Protein AF-A0A1M5V5Z4-F1 (afdb_monomer_lite)

Sequence (325 aa):
MSTFNPKKLSVDFQLVTPTIPIMPRIYTLTHSDLTAELFLNIGLKYAYDKINAMRDEVLGEWFKIGPNYFFYVHLYVDGDLGPTVTAIRNAIFIRELPLALQAIRYGDNKFFSAYPELDNVPILVYFNSINPYFNRIENWGTFSDYNLTRFERRCLPDSYNGVDLTNVKCLDSEKKRDTKLEKAFIEAFNLDPVEDKITYYYNRIDLDEDGKPEIFVYLIGPTVCGTGGCSAAIFKQSLNRYELISKFSLVRNPIIITNNKTNGFGDILMFVSGGGIKSFIAELKYTKNGYPSNPSGQPRLKPGTTVSGVAIIANEITNSSGITI

Organism: NCBI:txid1121316

InterPro domains:
  IPR024438 Staygreen protein [PF12638] (3-146)
  IPR060032 Uncharacterised conserved protein UCP028175-like [PF27665] (181-318)

Foldseek 3Di:
DDDADPVLEDEAEDQADLADDLPFWKWKWDADPVPRHIYIYIYNDHPVVPADLQQLIWIWGWDDDVPAIEIEIEGEQQRDDDDVSSVVSLVVCVVCVLSVLLSVCVSSVSNCVNVVVQQQHWYWYAQDDPDPVRGDIDTPGGSVVSHCCQWPDPLDDCDDPQEGAVQATEHAFDADDDVQVVVVVCVVLVHDLVPWKKFKTKDFACFLPPPFTKIKMWIDTPSQADQLGGKIFIWGDDPRHTHTQAIAHSFDPFKWFFPDAAPRGTWIWGWTDGPPDDIFIFTWHADPRGTDHYRVPGDGDDRPHYTHTYGYNSDDDDPPRGDID

pLDDT: mean 90.84, std 9.36, range [45.38, 98.69]

Radius of gyration: 23.66 Å; chains: 1; bounding box: 54×46×63 Å

Structure (mmCIF, N/CA/C/O backbone):
data_AF-A0A1M5V5Z4-F1
#
_entry.id   AF-A0A1M5V5Z4-F1
#
loop_
_atom_site.group_PDB
_atom_site.id
_atom_site.type_symbol
_atom_site.label_atom_id
_atom_site.label_alt_id
_atom_site.label_comp_id
_atom_site.label_asym_id
_atom_site.label_entity_id
_atom_site.label_seq_id
_atom_site.pdbx_PDB_ins_code
_atom_site.Cartn_x
_atom_site.Cartn_y
_atom_site.Cartn_z
_atom_site.occupancy
_atom_site.B_iso_or_equiv
_atom_site.auth_seq_id
_atom_site.auth_comp_id
_atom_site.auth_asym_id
_atom_site.auth_atom_id
_atom_site.pdbx_PDB_model_num
ATOM 1 N N . MET A 1 1 ? 9.136 -15.057 -3.622 1.00 46.00 1 MET A N 1
ATOM 2 C CA . MET A 1 1 ? 9.564 -13.923 -4.464 1.00 46.00 1 MET A CA 1
ATOM 3 C C . MET A 1 1 ? 10.837 -13.370 -3.865 1.00 46.00 1 MET A C 1
ATOM 5 O O . MET A 1 1 ? 10.919 -13.278 -2.645 1.00 46.00 1 MET A O 1
ATOM 9 N N . SER A 1 2 ? 11.825 -13.088 -4.703 1.00 58.16 2 SER A N 1
ATOM 10 C CA . SER A 1 2 ? 12.989 -12.278 -4.355 1.00 58.16 2 SER A CA 1
ATOM 11 C C . SER A 1 2 ? 12.489 -10.881 -3.950 1.00 58.16 2 SER A C 1
ATOM 13 O O . SER A 1 2 ? 11.690 -10.264 -4.652 1.00 58.16 2 SER A O 1
ATOM 15 N N . THR A 1 3 ? 12.867 -10.406 -2.766 1.00 71.38 3 THR A N 1
ATOM 16 C CA . THR A 1 3 ? 12.556 -9.033 -2.341 1.00 71.38 3 THR A CA 1
ATOM 17 C C . THR A 1 3 ? 13.623 -8.115 -2.923 1.00 71.38 3 THR A C 1
ATOM 19 O O . THR A 1 3 ? 14.813 -8.409 -2.776 1.00 71.38 3 THR A O 1
ATOM 22 N N . PHE A 1 4 ? 13.226 -7.021 -3.577 1.00 80.69 4 PHE A N 1
ATOM 23 C CA . PHE A 1 4 ? 14.186 -6.043 -4.082 1.00 80.69 4 PHE A CA 1
ATOM 24 C C . PHE A 1 4 ? 15.026 -5.479 -2.928 1.00 80.69 4 PHE A C 1
ATOM 26 O O . PHE A 1 4 ? 14.488 -5.098 -1.893 1.00 80.69 4 PHE A O 1
ATOM 33 N N . ASN A 1 5 ? 16.346 -5.427 -3.109 1.00 82.50 5 ASN A N 1
ATOM 34 C CA . ASN A 1 5 ? 17.276 -4.867 -2.135 1.00 82.50 5 ASN A CA 1
ATOM 35 C C . ASN A 1 5 ? 18.049 -3.708 -2.781 1.00 82.50 5 ASN A C 1
ATOM 37 O O . ASN A 1 5 ? 18.940 -3.968 -3.595 1.00 82.50 5 ASN A O 1
ATOM 41 N N . PRO A 1 6 ? 17.786 -2.451 -2.381 1.00 83.94 6 PRO A N 1
ATOM 42 C CA . PRO A 1 6 ? 18.470 -1.280 -2.923 1.00 83.94 6 PRO A CA 1
ATOM 43 C C . PRO A 1 6 ? 19.999 -1.346 -2.875 1.00 83.94 6 PRO A C 1
ATOM 45 O O . PRO A 1 6 ? 20.670 -0.832 -3.763 1.00 83.94 6 PRO A O 1
ATOM 48 N N . LYS A 1 7 ? 20.568 -2.005 -1.855 1.00 85.31 7 LYS A N 1
ATOM 49 C CA . LYS A 1 7 ? 22.026 -2.108 -1.667 1.00 85.31 7 LYS A CA 1
ATOM 50 C C . LYS A 1 7 ? 22.703 -3.023 -2.686 1.00 85.31 7 LYS A C 1
ATOM 52 O O . LYS A 1 7 ? 23.925 -3.022 -2.766 1.00 85.31 7 LYS A O 1
ATOM 57 N N . LYS A 1 8 ? 21.923 -3.825 -3.414 1.00 89.69 8 LYS A N 1
ATOM 58 C CA . LYS A 1 8 ? 22.397 -4.727 -4.468 1.00 89.69 8 LYS A CA 1
ATOM 59 C C . LYS A 1 8 ? 22.155 -4.178 -5.874 1.00 89.69 8 LYS A C 1
ATOM 61 O O . LYS A 1 8 ? 22.430 -4.884 -6.839 1.00 89.69 8 LYS A O 1
ATOM 66 N N . LEU A 1 9 ? 21.633 -2.955 -6.001 1.00 95.12 9 LEU A N 1
ATOM 67 C CA . LEU A 1 9 ? 21.471 -2.288 -7.288 1.00 95.12 9 LEU A CA 1
ATOM 68 C C . LEU A 1 9 ? 22.659 -1.362 -7.561 1.00 95.12 9 LEU A C 1
ATOM 70 O O . LEU A 1 9 ? 22.916 -0.431 -6.801 1.00 95.12 9 LEU A O 1
ATOM 74 N N . SER A 1 10 ? 23.316 -1.574 -8.696 1.00 96.12 10 SER A N 1
ATOM 75 C CA . SER A 1 10 ? 24.268 -0.630 -9.281 1.00 96.12 10 SER A CA 1
ATOM 76 C C . SER A 1 10 ? 23.630 0.065 -10.478 1.00 96.12 10 SER A C 1
ATOM 78 O O . SER A 1 10 ? 23.014 -0.596 -11.313 1.00 96.12 10 SER A O 1
ATOM 80 N N . VAL A 1 11 ? 23.777 1.389 -10.567 1.00 97.44 11 VAL A N 1
ATOM 81 C CA . VAL A 1 11 ? 23.224 2.198 -11.664 1.00 97.44 11 VAL A CA 1
ATOM 82 C C . VAL A 1 11 ? 24.360 2.899 -12.397 1.00 97.44 11 VAL A C 1
ATOM 84 O O . VAL A 1 11 ? 25.142 3.612 -11.768 1.00 97.44 11 VAL A O 1
ATOM 87 N N . ASP A 1 12 ? 24.423 2.717 -13.712 1.00 97.19 12 ASP A N 1
ATOM 88 C CA . ASP A 1 12 ? 25.375 3.381 -14.602 1.00 97.19 12 ASP A CA 1
ATOM 89 C C . ASP A 1 12 ? 24.633 4.256 -15.622 1.00 97.19 12 ASP A C 1
ATOM 91 O O . ASP A 1 12 ? 23.642 3.828 -16.218 1.00 97.19 12 ASP A O 1
ATOM 95 N N . PHE A 1 13 ? 25.106 5.488 -15.820 1.00 96.69 13 PHE A N 1
ATOM 96 C CA . PHE A 1 13 ? 24.519 6.450 -16.757 1.00 96.69 13 PHE A CA 1
ATOM 97 C C . PHE A 1 13 ? 25.482 6.689 -17.920 1.00 96.69 13 PHE A C 1
ATOM 99 O O . PHE A 1 13 ? 26.568 7.239 -17.738 1.00 96.69 13 PHE A O 1
ATOM 106 N N . GLN A 1 14 ? 25.063 6.340 -19.136 1.00 94.94 14 GLN A N 1
ATOM 107 C CA . GLN A 1 14 ? 25.887 6.429 -20.340 1.00 94.94 14 GLN A CA 1
ATOM 108 C C . GLN A 1 14 ? 25.310 7.435 -21.330 1.00 94.94 14 GLN A C 1
ATOM 110 O O . GLN A 1 14 ? 24.269 7.205 -21.946 1.00 94.94 14 GLN A O 1
ATOM 115 N N . LEU A 1 15 ? 26.016 8.555 -21.517 1.00 95.25 15 LEU A N 1
ATOM 116 C CA . LEU A 1 15 ? 25.619 9.642 -22.429 1.00 95.25 15 LEU A CA 1
ATOM 117 C C . LEU A 1 15 ? 24.249 10.269 -22.099 1.00 95.25 15 LEU A C 1
ATOM 119 O O . LEU A 1 15 ? 23.649 10.947 -22.931 1.00 95.25 15 LEU A O 1
ATOM 123 N N . VAL A 1 16 ? 23.771 10.064 -20.874 1.00 96.00 16 VAL A N 1
ATOM 124 C CA . VAL A 1 16 ? 22.552 10.648 -20.310 1.00 96.00 16 VAL A CA 1
ATOM 125 C C . VAL A 1 16 ? 22.869 11.209 -18.929 1.00 96.00 16 VAL A C 1
ATOM 127 O O . VAL A 1 16 ? 23.854 10.824 -18.300 1.00 96.00 16 VAL A O 1
ATOM 130 N N . THR A 1 17 ? 22.026 12.106 -18.432 1.00 95.50 17 THR A N 1
ATOM 131 C CA . THR A 1 17 ? 22.094 12.562 -17.043 1.00 95.50 17 THR A CA 1
ATOM 132 C C . THR A 1 17 ? 21.004 11.879 -16.206 1.00 95.50 17 THR A C 1
ATOM 134 O O . THR A 1 17 ? 20.087 11.247 -16.755 1.00 95.50 17 THR A O 1
ATOM 137 N N . PRO A 1 18 ? 21.036 12.034 -14.869 1.00 95.69 18 PRO A N 1
ATOM 138 C CA . PRO A 1 18 ? 19.976 11.535 -13.997 1.00 95.69 18 PRO A CA 1
ATOM 139 C C . PRO A 1 18 ? 18.592 12.151 -14.235 1.00 95.69 18 PRO A C 1
ATOM 141 O O . PRO A 1 18 ? 17.647 11.733 -13.582 1.00 95.69 18 PRO A O 1
ATOM 144 N N . THR A 1 19 ? 18.458 13.157 -15.103 1.00 94.25 19 THR A N 1
ATOM 145 C CA . THR A 1 19 ? 17.167 13.788 -15.414 1.00 94.25 19 THR A CA 1
ATOM 146 C C . THR A 1 19 ? 16.923 13.974 -16.908 1.00 94.25 19 THR A C 1
ATOM 148 O O . THR A 1 19 ? 15.780 14.032 -17.312 1.00 94.25 19 THR A O 1
ATOM 151 N N . ILE A 1 20 ? 17.927 14.031 -17.779 1.00 93.75 20 ILE A N 1
ATOM 152 C CA . ILE A 1 20 ? 17.691 14.240 -19.216 1.00 93.75 20 ILE A CA 1
ATOM 153 C C . ILE A 1 20 ? 18.476 13.251 -20.080 1.00 93.75 20 ILE A C 1
ATOM 155 O O . ILE A 1 20 ? 19.535 12.777 -19.659 1.00 93.75 20 ILE A O 1
ATOM 159 N N . PRO A 1 21 ? 17.999 12.965 -21.304 1.00 96.44 21 PRO A N 1
ATOM 160 C CA . PRO A 1 21 ? 16.689 13.329 -21.869 1.00 96.44 21 PRO A CA 1
ATOM 161 C C . PRO A 1 21 ? 15.567 12.378 -21.399 1.00 96.44 21 PRO A C 1
ATOM 163 O O . PRO A 1 21 ? 15.857 11.334 -20.822 1.00 96.44 21 PRO A O 1
ATOM 166 N N . ILE A 1 22 ? 14.295 12.714 -21.674 1.00 93.38 22 ILE A N 1
ATOM 167 C CA . ILE A 1 22 ? 13.162 11.766 -21.543 1.00 93.38 22 ILE A CA 1
ATOM 168 C C . ILE A 1 22 ? 13.203 10.734 -22.675 1.00 93.38 22 ILE A C 1
ATOM 170 O O . ILE A 1 22 ? 13.001 9.548 -22.446 1.00 93.38 22 ILE A O 1
ATOM 174 N N . MET A 1 23 ? 13.483 11.182 -23.903 1.00 93.06 23 MET A N 1
ATOM 175 C CA . MET A 1 23 ? 13.646 10.323 -25.076 1.00 93.06 23 MET A CA 1
ATOM 176 C C . MET A 1 23 ? 14.780 10.851 -25.971 1.00 93.06 23 MET A C 1
ATOM 178 O O . MET A 1 23 ? 14.842 12.063 -26.197 1.00 93.06 23 MET A O 1
ATOM 182 N N . PRO A 1 24 ? 15.640 9.971 -26.514 1.00 94.50 24 PRO A N 1
ATOM 183 C CA . PRO A 1 24 ? 15.716 8.548 -26.189 1.00 94.50 24 PRO A CA 1
ATOM 184 C C . PRO A 1 24 ? 16.318 8.346 -24.789 1.00 94.50 24 PRO A C 1
ATOM 186 O O . PRO A 1 24 ? 17.339 8.941 -24.459 1.00 94.50 24 PRO A O 1
ATOM 189 N N . ARG A 1 25 ? 15.686 7.508 -23.967 1.00 97.56 25 ARG A N 1
ATOM 190 C CA . ARG A 1 25 ? 16.218 7.050 -22.678 1.00 97.56 25 ARG A CA 1
ATOM 191 C C . ARG A 1 25 ? 15.878 5.575 -22.546 1.00 97.56 25 ARG A C 1
ATOM 193 O O . ARG A 1 25 ? 14.707 5.200 -22.515 1.00 97.56 25 ARG A O 1
ATOM 200 N N . ILE A 1 26 ? 16.924 4.765 -22.567 1.00 97.88 26 ILE A N 1
ATOM 201 C CA . ILE A 1 26 ? 16.876 3.319 -22.725 1.00 97.88 26 ILE A CA 1
ATOM 202 C C . ILE A 1 26 ? 17.516 2.676 -21.501 1.00 97.88 26 ILE A C 1
ATOM 204 O O . ILE A 1 26 ? 18.529 3.154 -20.993 1.00 97.88 26 ILE A O 1
ATOM 208 N N . TYR A 1 27 ? 16.917 1.583 -21.048 1.00 98.38 27 TYR A N 1
ATOM 209 C CA . TYR A 1 27 ? 17.262 0.849 -19.845 1.00 98.38 27 TYR A CA 1
ATOM 210 C C . TYR A 1 27 ? 17.688 -0.561 -20.239 1.00 98.38 27 TYR A C 1
ATOM 212 O O . TYR A 1 27 ? 16.978 -1.256 -20.963 1.00 98.38 27 TYR A O 1
ATOM 220 N N . THR A 1 28 ? 18.855 -0.985 -19.771 1.00 98.25 28 THR A N 1
ATOM 221 C CA . THR A 1 28 ? 19.331 -2.370 -19.864 1.00 98.25 28 THR A CA 1
ATOM 222 C C . THR A 1 28 ? 19.591 -2.853 -18.447 1.00 98.25 28 THR A C 1
ATOM 224 O O . THR A 1 28 ? 20.581 -2.447 -17.833 1.00 98.25 28 THR A O 1
ATOM 227 N N . LEU A 1 29 ? 18.680 -3.661 -17.908 1.00 97.81 29 LEU A N 1
ATOM 228 C CA . LEU A 1 29 ? 18.825 -4.260 -16.586 1.00 97.81 29 LEU A CA 1
ATOM 229 C C . LEU A 1 29 ? 19.308 -5.702 -16.732 1.00 97.81 29 LEU A C 1
ATOM 231 O O . LEU A 1 29 ? 18.626 -6.522 -17.341 1.00 97.81 29 LEU A O 1
ATOM 235 N N . THR A 1 30 ? 20.456 -6.009 -16.141 1.00 95.50 30 THR A N 1
ATOM 236 C CA . THR A 1 30 ? 21.006 -7.367 -16.051 1.00 95.50 30 THR A CA 1
ATOM 237 C C . THR A 1 30 ? 21.216 -7.757 -14.594 1.00 95.50 30 THR A C 1
ATOM 239 O O . THR A 1 30 ? 21.069 -6.929 -13.686 1.00 95.50 30 THR A O 1
ATOM 242 N N . HIS A 1 31 ? 21.539 -9.027 -14.347 1.00 90.50 31 HIS A N 1
ATOM 243 C CA . HIS A 1 31 ? 21.754 -9.521 -12.995 1.00 90.50 31 HIS A CA 1
ATOM 244 C C . HIS A 1 31 ? 22.835 -10.600 -12.918 1.00 90.50 31 HIS A C 1
ATOM 246 O O . HIS A 1 31 ? 23.291 -11.126 -13.930 1.00 90.50 31 HIS A O 1
ATOM 252 N N . SER A 1 32 ? 23.265 -10.888 -11.692 1.00 88.25 32 SER A N 1
ATOM 253 C CA . SER A 1 32 ? 24.190 -11.971 -11.364 1.00 88.25 32 SER A CA 1
ATOM 254 C C . SER A 1 32 ? 23.461 -13.048 -10.569 1.00 88.25 32 SER A C 1
ATOM 256 O O . SER A 1 32 ? 23.069 -12.806 -9.426 1.00 88.25 32 SER A O 1
ATOM 258 N N . ASP A 1 33 ? 23.339 -14.252 -11.133 1.00 81.62 33 ASP A N 1
ATOM 259 C CA . ASP A 1 33 ? 22.758 -15.416 -10.446 1.00 81.62 33 ASP A CA 1
ATOM 260 C C . ASP A 1 33 ? 23.515 -15.785 -9.157 1.00 81.62 33 ASP A C 1
ATOM 262 O O . ASP A 1 33 ? 22.927 -16.273 -8.192 1.00 81.62 33 ASP A O 1
ATOM 266 N N . LEU A 1 34 ? 24.830 -15.532 -9.116 1.00 85.25 34 LEU A N 1
ATOM 267 C CA . LEU A 1 34 ? 25.688 -15.890 -7.985 1.00 85.25 34 LEU A CA 1
ATOM 268 C C . LEU A 1 34 ? 25.555 -14.908 -6.813 1.00 85.25 34 LEU A C 1
ATOM 270 O O . LEU A 1 34 ? 25.508 -15.322 -5.655 1.00 85.25 34 LEU A O 1
ATOM 274 N N . THR A 1 35 ? 25.538 -13.603 -7.098 1.00 86.94 35 THR A N 1
ATOM 275 C CA . THR A 1 35 ? 25.555 -12.549 -6.063 1.00 86.94 35 THR A CA 1
ATOM 276 C C . THR A 1 35 ? 24.171 -11.956 -5.792 1.00 86.94 35 THR A C 1
ATOM 278 O O . THR A 1 35 ? 23.966 -11.288 -4.768 1.00 86.94 35 THR A O 1
ATOM 281 N N . ALA A 1 36 ? 23.199 -12.238 -6.664 1.00 85.25 36 ALA A N 1
ATOM 282 C CA . ALA A 1 36 ? 21.889 -11.593 -6.723 1.00 85.25 36 ALA A CA 1
ATOM 283 C C . ALA A 1 36 ? 21.982 -10.058 -6.840 1.00 85.25 36 ALA A C 1
ATOM 285 O O . ALA A 1 36 ? 21.119 -9.339 -6.334 1.00 85.25 36 ALA A O 1
ATOM 286 N N . GLU A 1 37 ? 23.065 -9.554 -7.434 1.00 91.69 37 GLU A N 1
ATOM 287 C CA . GLU A 1 37 ? 23.232 -8.136 -7.753 1.00 91.69 37 GLU A CA 1
ATOM 288 C C . GLU A 1 37 ? 22.526 -7.788 -9.060 1.00 91.69 37 GLU A C 1
ATOM 290 O O . GLU A 1 37 ? 22.452 -8.605 -9.979 1.00 91.69 37 GLU A O 1
ATOM 295 N N . LEU A 1 38 ? 22.016 -6.561 -9.118 1.00 95.06 38 LEU A N 1
ATOM 296 C CA . LEU A 1 38 ? 21.325 -5.982 -10.260 1.00 95.06 38 LEU A CA 1
ATOM 297 C C . LEU A 1 38 ? 22.172 -4.850 -10.835 1.00 95.06 38 LEU A C 1
ATOM 299 O O . LEU A 1 38 ? 22.668 -3.996 -10.095 1.00 95.06 38 LEU A O 1
ATOM 303 N N . PHE A 1 39 ? 22.282 -4.806 -12.158 1.00 96.69 39 PHE A N 1
ATOM 304 C CA . PHE A 1 39 ? 23.051 -3.796 -12.876 1.00 96.69 39 PHE A CA 1
ATOM 305 C C . PHE A 1 39 ? 22.135 -3.080 -13.862 1.00 96.69 39 PHE A C 1
ATOM 307 O O . PHE A 1 39 ? 21.725 -3.645 -14.874 1.00 96.69 39 PHE A O 1
ATOM 314 N N . LEU A 1 40 ? 21.793 -1.832 -13.554 1.00 98.25 40 LEU A N 1
ATOM 315 C CA . LEU A 1 40 ? 20.944 -0.991 -14.384 1.00 98.25 40 LEU A CA 1
ATOM 316 C C . LEU A 1 40 ? 21.802 -0.016 -15.190 1.00 98.25 40 LEU A C 1
ATOM 318 O O . LEU A 1 40 ? 22.360 0.926 -14.634 1.00 98.25 40 LEU A O 1
ATOM 322 N N . ASN A 1 41 ? 21.862 -0.212 -16.503 1.00 98.19 41 ASN A N 1
ATOM 323 C CA . ASN A 1 41 ? 22.495 0.730 -17.423 1.00 98.19 41 ASN A CA 1
ATOM 324 C C . ASN A 1 41 ? 21.415 1.606 -18.057 1.00 98.19 41 ASN A C 1
ATOM 326 O O . ASN A 1 41 ? 20.470 1.087 -18.656 1.00 98.19 41 ASN A O 1
ATOM 330 N N . ILE A 1 42 ? 21.559 2.923 -17.935 1.00 98.50 42 ILE A N 1
ATOM 331 C CA . ILE A 1 42 ? 20.637 3.912 -18.494 1.00 98.50 42 ILE A CA 1
ATOM 332 C C . ILE A 1 42 ? 21.399 4.730 -19.528 1.00 98.50 42 ILE A C 1
ATOM 334 O O . ILE A 1 42 ? 22.408 5.354 -19.205 1.00 98.50 42 ILE A O 1
ATOM 338 N N . GLY A 1 43 ? 20.932 4.745 -20.773 1.00 97.56 43 GLY A N 1
ATOM 339 C CA . GLY A 1 43 ? 21.641 5.418 -21.855 1.00 97.56 43 GLY A CA 1
ATOM 340 C C . GLY A 1 43 ? 20.777 5.767 -23.057 1.00 97.56 43 GLY A C 1
ATOM 341 O O . GLY A 1 43 ? 19.553 5.678 -23.024 1.00 97.56 43 GLY A O 1
ATOM 342 N N . LEU A 1 44 ? 21.430 6.179 -24.144 1.00 96.81 44 LEU A N 1
ATOM 343 C CA . LEU A 1 44 ? 20.767 6.492 -25.419 1.00 96.81 44 LEU A CA 1
ATOM 344 C C . LEU A 1 44 ? 20.570 5.252 -26.315 1.00 96.81 44 LEU A C 1
ATOM 346 O O . LEU A 1 44 ? 19.958 5.358 -27.376 1.00 96.81 44 LEU A O 1
ATOM 350 N N . LYS A 1 45 ? 21.145 4.103 -25.933 1.00 96.25 45 LYS A N 1
ATOM 351 C CA . LYS A 1 45 ? 21.140 2.815 -26.651 1.00 96.25 45 LYS A CA 1
ATOM 352 C C . LYS A 1 45 ? 21.173 1.669 -25.637 1.00 96.25 45 LYS A C 1
ATOM 354 O O . LYS A 1 45 ? 21.613 1.879 -24.509 1.00 96.25 45 LYS A O 1
ATOM 359 N N . TYR A 1 46 ? 20.760 0.469 -26.047 1.00 95.69 46 TYR A N 1
ATOM 360 C CA . TYR A 1 46 ? 20.950 -0.730 -25.228 1.00 95.69 46 TYR A CA 1
ATOM 361 C C . TYR A 1 46 ? 22.438 -1.016 -25.006 1.00 95.69 46 TYR A C 1
ATOM 363 O O . TYR A 1 46 ? 23.242 -0.920 -25.939 1.00 95.69 46 TYR A O 1
ATOM 371 N N . ALA A 1 47 ? 22.786 -1.407 -23.780 1.00 94.19 47 ALA A N 1
ATOM 372 C CA . ALA A 1 47 ? 24.136 -1.812 -23.402 1.00 94.19 47 ALA A CA 1
ATOM 373 C C . ALA A 1 47 ? 24.384 -3.265 -23.841 1.00 94.19 47 ALA A C 1
ATOM 375 O O . ALA A 1 47 ? 24.453 -4.181 -23.023 1.00 94.19 47 ALA A O 1
ATOM 376 N N . TYR A 1 48 ? 24.451 -3.494 -25.158 1.00 89.50 48 TYR A N 1
ATOM 377 C CA . TYR A 1 48 ? 24.596 -4.833 -25.743 1.00 89.50 48 TYR A CA 1
ATOM 378 C C . TYR A 1 48 ? 25.857 -5.568 -25.271 1.00 89.50 48 TYR A C 1
ATOM 380 O O . TYR A 1 48 ? 25.861 -6.792 -25.224 1.00 89.50 48 TYR A O 1
ATOM 388 N N . ASP A 1 49 ? 26.904 -4.839 -24.879 1.00 87.81 49 ASP A N 1
ATOM 389 C CA . ASP A 1 49 ? 28.127 -5.398 -24.293 1.00 87.81 49 ASP A CA 1
ATOM 390 C C . ASP A 1 49 ? 27.912 -6.009 -22.896 1.00 87.81 49 ASP A C 1
ATOM 392 O O . ASP A 1 49 ? 28.774 -6.737 -22.408 1.00 87.81 49 ASP A O 1
ATOM 396 N N . LYS A 1 50 ? 26.778 -5.716 -22.244 1.00 86.06 50 LYS A N 1
ATOM 397 C CA . LYS A 1 50 ? 26.386 -6.269 -20.937 1.00 86.06 50 LYS A CA 1
ATOM 398 C C . LYS A 1 50 ? 25.425 -7.450 -21.039 1.00 86.06 50 LYS A C 1
ATOM 400 O O . LYS A 1 50 ? 25.169 -8.095 -20.026 1.00 86.06 50 LYS A O 1
ATOM 405 N N . ILE A 1 51 ? 24.889 -7.723 -22.226 1.00 87.25 51 ILE A N 1
ATOM 406 C CA . ILE A 1 51 ? 23.946 -8.816 -22.455 1.00 87.25 51 ILE A CA 1
ATOM 407 C C . ILE A 1 51 ? 24.723 -10.126 -22.604 1.00 87.25 51 ILE A C 1
ATOM 409 O O . ILE A 1 51 ? 25.698 -10.208 -23.351 1.00 87.25 51 ILE A O 1
ATOM 413 N N . ASN A 1 52 ? 24.292 -11.157 -21.880 1.00 81.56 52 ASN A N 1
ATOM 414 C CA . ASN A 1 52 ? 24.920 -12.475 -21.888 1.00 81.56 52 ASN A CA 1
ATOM 415 C C . ASN A 1 52 ? 24.160 -13.454 -22.812 1.00 81.56 52 ASN A C 1
ATOM 417 O O . ASN A 1 52 ? 23.084 -13.154 -23.326 1.00 81.56 52 ASN A O 1
ATOM 421 N N . ALA A 1 53 ? 24.704 -14.659 -23.006 1.00 79.56 53 ALA A N 1
ATOM 422 C CA . ALA A 1 53 ? 24.054 -15.700 -23.810 1.00 79.56 53 ALA A CA 1
ATOM 423 C C . ALA A 1 53 ? 22.753 -16.246 -23.182 1.00 79.56 53 ALA A C 1
ATOM 425 O O . ALA A 1 53 ? 21.900 -16.765 -23.894 1.00 79.56 53 ALA A O 1
ATOM 426 N N . MET A 1 54 ? 22.567 -16.114 -21.863 1.00 77.31 54 MET A N 1
ATOM 427 C CA . MET A 1 54 ? 21.336 -16.535 -21.184 1.00 77.31 54 MET A CA 1
ATOM 428 C C . MET A 1 54 ? 20.153 -15.624 -21.507 1.00 77.31 54 MET A C 1
ATOM 430 O O . MET A 1 54 ? 19.008 -16.056 -21.351 1.00 77.31 54 MET A O 1
ATOM 434 N N . ARG A 1 55 ? 20.406 -14.416 -22.019 1.00 85.69 55 ARG A N 1
ATOM 435 C CA . ARG A 1 55 ? 19.383 -13.467 -22.466 1.00 85.69 55 ARG A CA 1
ATOM 436 C C . ARG A 1 55 ? 18.323 -13.190 -21.394 1.00 85.69 55 ARG A C 1
ATOM 438 O O . ARG A 1 55 ? 17.123 -13.291 -21.648 1.00 85.69 55 ARG A O 1
ATOM 445 N N . ASP A 1 56 ? 18.778 -13.005 -20.163 1.00 83.75 56 ASP A N 1
ATOM 446 C CA . ASP A 1 56 ? 17.978 -12.790 -18.957 1.00 83.75 56 ASP A CA 1
ATOM 447 C C . ASP A 1 56 ? 17.812 -11.301 -18.612 1.00 83.75 56 ASP A C 1
ATOM 449 O O . ASP A 1 56 ? 17.303 -10.949 -17.546 1.00 83.75 56 ASP A O 1
ATOM 453 N N . GLU A 1 57 ? 18.229 -10.420 -19.521 1.00 93.31 57 GLU A N 1
ATOM 454 C CA . GLU A 1 57 ? 18.076 -8.985 -19.386 1.00 93.31 57 GLU A CA 1
ATOM 455 C C . GLU A 1 57 ? 16.614 -8.533 -19.490 1.00 93.31 57 GLU A C 1
ATOM 457 O O . GLU A 1 57 ? 15.791 -9.113 -20.203 1.00 93.31 57 GLU A O 1
ATOM 462 N N . VAL A 1 58 ? 16.315 -7.419 -18.824 1.00 96.69 58 VAL A N 1
ATOM 463 C CA . VAL A 1 58 ? 15.086 -6.652 -19.031 1.00 96.69 58 VAL A CA 1
ATOM 464 C C . VAL A 1 58 ? 15.453 -5.363 -19.754 1.00 96.69 58 VAL A C 1
ATOM 466 O O . VAL A 1 58 ? 16.200 -4.528 -19.236 1.00 96.69 58 VAL A O 1
ATOM 469 N N . LEU A 1 59 ? 14.932 -5.212 -20.969 1.00 98.06 59 LEU A N 1
ATOM 470 C CA . LEU A 1 59 ? 15.170 -4.056 -21.823 1.00 98.06 59 LEU A CA 1
ATOM 471 C C . LEU A 1 59 ? 13.981 -3.108 -21.741 1.00 98.06 59 LEU A C 1
ATOM 473 O O . LEU A 1 59 ? 12.854 -3.537 -21.949 1.00 98.06 59 LEU A O 1
ATOM 477 N N . GLY A 1 60 ? 14.215 -1.832 -21.453 1.00 98.00 60 GLY A N 1
ATOM 478 C CA . GLY A 1 60 ? 13.164 -0.823 -21.328 1.00 98.00 60 GLY A CA 1
ATOM 479 C C . GLY A 1 60 ? 13.434 0.403 -22.189 1.00 98.00 60 GLY A C 1
ATOM 480 O O . GLY A 1 60 ? 14.582 0.816 -22.324 1.00 98.00 60 GLY A O 1
ATOM 481 N N . GLU A 1 61 ? 12.401 1.022 -22.745 1.00 97.81 61 GLU A N 1
ATOM 482 C CA . GLU A 1 61 ? 12.518 2.298 -23.451 1.00 97.81 61 GLU A CA 1
ATOM 483 C C . GLU A 1 61 ? 11.253 3.149 -23.328 1.00 97.81 61 GLU A C 1
ATOM 485 O O . GLU A 1 61 ? 10.128 2.647 -23.283 1.00 97.81 61 GLU A O 1
ATOM 490 N N . TRP A 1 62 ? 11.438 4.467 -23.293 1.00 97.38 62 TRP A N 1
ATOM 491 C CA . TRP A 1 62 ? 10.333 5.411 -23.423 1.00 97.38 62 TRP A CA 1
ATOM 492 C C . TRP A 1 62 ? 9.998 5.638 -24.890 1.00 97.38 62 TRP A C 1
ATOM 494 O O . TRP A 1 62 ? 10.881 5.916 -25.703 1.00 97.38 62 TRP A O 1
ATOM 504 N N . PHE A 1 63 ? 8.708 5.615 -25.209 1.00 95.00 63 PHE A N 1
ATOM 505 C CA . PHE A 1 63 ? 8.212 6.004 -26.521 1.00 95.00 63 PHE A CA 1
ATOM 506 C C . PHE A 1 63 ? 6.925 6.819 -26.402 1.00 95.00 63 PHE A C 1
ATOM 508 O O . PHE A 1 63 ? 6.327 6.950 -25.329 1.00 95.00 63 PHE A O 1
ATOM 515 N N . LYS A 1 64 ? 6.506 7.415 -27.519 1.00 93.44 64 LYS A N 1
ATOM 516 C CA . LYS A 1 64 ? 5.354 8.312 -27.565 1.00 93.44 64 LYS A CA 1
ATOM 517 C C . LYS A 1 64 ? 4.460 7.992 -28.754 1.00 93.44 64 LYS A C 1
ATOM 519 O O . LYS A 1 64 ? 4.948 7.838 -29.870 1.00 93.44 64 LYS A O 1
ATOM 524 N N . ILE A 1 65 ? 3.149 7.962 -28.522 1.00 92.62 65 ILE A N 1
ATOM 525 C CA . ILE A 1 65 ? 2.128 7.917 -29.576 1.00 92.62 65 ILE A CA 1
ATOM 526 C C . ILE A 1 65 ? 1.276 9.182 -29.441 1.00 92.62 65 ILE A C 1
ATOM 528 O O . ILE A 1 65 ? 0.521 9.346 -28.480 1.00 92.62 65 ILE A O 1
ATOM 532 N N . GLY A 1 66 ? 1.417 10.105 -30.396 1.00 92.75 66 GLY A N 1
ATOM 533 C CA . GLY A 1 66 ? 0.771 11.416 -30.324 1.00 92.75 66 GLY A CA 1
ATOM 534 C C . GLY A 1 66 ? 1.233 12.200 -29.083 1.00 92.75 66 GLY A C 1
ATOM 535 O O . GLY A 1 66 ? 2.435 12.432 -28.937 1.00 92.75 66 GLY A O 1
ATOM 536 N N . PRO A 1 67 ? 0.325 12.630 -28.184 1.00 90.81 67 PRO A N 1
ATOM 537 C CA . PRO A 1 67 ? 0.693 13.325 -26.950 1.00 90.81 67 PRO A CA 1
ATOM 538 C C . PRO A 1 67 ? 1.087 12.383 -25.800 1.00 90.81 67 PRO A C 1
ATOM 540 O O . PRO A 1 67 ? 1.695 12.852 -24.841 1.00 90.81 67 PRO A O 1
ATOM 543 N N . ASN A 1 68 ? 0.781 11.085 -25.892 1.00 92.50 68 ASN A N 1
ATOM 544 C CA . ASN A 1 68 ? 0.856 10.154 -24.766 1.00 92.50 68 ASN A CA 1
ATOM 545 C C . ASN A 1 68 ? 2.189 9.406 -24.728 1.00 92.50 68 ASN A C 1
ATOM 547 O O . ASN A 1 68 ? 2.617 8.850 -25.743 1.00 92.50 68 ASN A O 1
ATOM 551 N N . TYR A 1 69 ? 2.809 9.371 -23.550 1.00 95.88 69 TYR A N 1
ATOM 552 C CA . TYR A 1 69 ? 3.972 8.534 -23.271 1.00 95.88 69 TYR A CA 1
ATOM 553 C C . TYR A 1 69 ? 3.555 7.104 -22.949 1.00 95.88 69 TYR A C 1
ATOM 555 O O . TYR A 1 69 ? 2.463 6.869 -22.433 1.00 95.88 69 TYR A O 1
ATOM 563 N N . PHE A 1 70 ? 4.465 6.180 -23.227 1.00 97.06 70 PHE A N 1
ATOM 564 C CA . PHE A 1 70 ? 4.388 4.772 -22.876 1.00 97.06 70 PHE A CA 1
ATOM 565 C C . PHE A 1 70 ? 5.789 4.285 -22.504 1.00 97.06 70 PHE A C 1
ATOM 567 O O . PHE A 1 70 ? 6.783 4.759 -23.066 1.00 97.06 70 PHE A O 1
ATOM 574 N N . PHE A 1 71 ? 5.866 3.334 -21.577 1.00 98.31 71 PHE A N 1
ATOM 575 C CA . PHE A 1 71 ? 7.103 2.614 -21.298 1.00 98.31 71 PHE A CA 1
ATOM 576 C C . PHE A 1 71 ? 7.022 1.228 -21.931 1.00 98.31 71 PHE A C 1
ATOM 578 O O . PHE A 1 71 ? 6.111 0.463 -21.618 1.00 98.31 71 PHE A O 1
ATOM 585 N N . TYR A 1 72 ? 7.938 0.915 -22.842 1.00 98.12 72 TYR A N 1
ATOM 586 C CA . TYR A 1 72 ? 8.002 -0.384 -23.499 1.00 98.12 72 TYR A CA 1
ATOM 587 C C . TYR A 1 72 ? 9.070 -1.243 -22.848 1.00 98.12 72 TYR A C 1
ATOM 589 O O . TYR A 1 72 ? 10.210 -0.808 -22.713 1.00 98.12 72 TYR A O 1
ATOM 597 N N . VAL A 1 73 ? 8.712 -2.466 -22.481 1.00 98.56 73 VAL A N 1
ATOM 598 C CA . VAL A 1 73 ? 9.647 -3.482 -22.011 1.00 98.56 73 VAL A CA 1
ATOM 599 C C . VAL A 1 73 ? 9.739 -4.583 -23.052 1.00 98.56 73 VAL A C 1
ATOM 601 O O . VAL A 1 73 ? 8.720 -5.096 -23.506 1.00 98.56 73 VAL A O 1
ATOM 604 N N . HIS A 1 74 ? 10.954 -4.979 -23.406 1.00 96.94 74 HIS A N 1
ATOM 605 C CA . HIS A 1 74 ? 11.233 -6.069 -24.331 1.00 96.94 74 HIS A CA 1
ATOM 606 C C . HIS A 1 74 ? 11.917 -7.217 -23.587 1.00 96.94 74 HIS A C 1
ATOM 608 O O . HIS A 1 74 ? 12.943 -7.016 -22.936 1.00 96.94 74 HIS A O 1
ATOM 614 N N . LEU A 1 75 ? 11.322 -8.410 -23.659 1.00 95.25 75 LEU A N 1
ATOM 615 C CA . LEU A 1 75 ? 11.815 -9.628 -23.014 1.00 95.25 75 LEU A CA 1
ATOM 616 C C . LEU A 1 75 ? 12.044 -10.718 -24.059 1.00 95.25 75 LEU A C 1
ATOM 618 O O . LEU A 1 75 ? 11.154 -11.003 -24.863 1.00 95.25 75 LEU A O 1
ATOM 622 N N . TYR A 1 76 ? 13.206 -11.372 -24.024 1.00 91.81 76 TYR A N 1
ATOM 623 C CA . TYR A 1 76 ? 13.523 -12.483 -24.922 1.00 91.81 76 TYR A CA 1
ATOM 624 C C . TYR A 1 76 ? 13.209 -13.842 -24.278 1.00 91.81 76 TYR A C 1
ATOM 626 O O . TYR A 1 76 ? 13.939 -14.342 -23.414 1.00 91.81 76 TYR A O 1
ATOM 634 N N . VAL A 1 77 ? 12.106 -14.460 -24.707 1.00 88.88 77 VAL A N 1
ATOM 635 C CA . VAL A 1 77 ? 11.515 -15.613 -24.010 1.00 88.88 77 VAL A CA 1
ATOM 636 C C . VAL A 1 77 ? 12.035 -16.954 -24.525 1.00 88.88 77 VAL A C 1
ATOM 638 O O . VAL A 1 77 ? 12.135 -17.895 -23.740 1.00 88.88 77 VAL A O 1
ATOM 641 N N . ASP A 1 78 ? 12.406 -17.059 -25.802 1.00 82.56 78 ASP A N 1
ATOM 642 C CA . ASP A 1 78 ? 12.753 -18.351 -26.413 1.00 82.56 78 ASP A CA 1
ATOM 643 C C . ASP A 1 78 ? 13.984 -19.012 -25.796 1.00 82.56 78 ASP A C 1
ATOM 645 O O . ASP A 1 78 ? 13.985 -20.226 -25.581 1.00 82.56 78 ASP A O 1
ATOM 649 N N . GLY A 1 79 ? 15.012 -18.222 -25.468 1.00 68.19 79 GLY A N 1
ATOM 650 C CA . GLY A 1 79 ? 16.325 -18.770 -25.121 1.00 68.19 79 GLY A CA 1
ATOM 651 C C . GLY A 1 79 ? 16.892 -19.662 -26.239 1.00 68.19 79 GLY A C 1
ATOM 652 O O . GLY A 1 79 ? 16.388 -19.668 -27.360 1.00 68.19 79 GLY A O 1
ATOM 653 N N . ASP A 1 80 ? 17.933 -20.435 -25.925 1.00 65.38 80 ASP A N 1
ATOM 654 C CA . ASP A 1 80 ? 18.636 -21.276 -26.912 1.00 65.38 80 ASP A CA 1
ATOM 655 C C . ASP A 1 80 ? 18.131 -22.737 -26.990 1.00 65.38 80 ASP A C 1
ATOM 657 O O . ASP A 1 80 ? 18.700 -23.545 -27.721 1.00 65.38 80 ASP A O 1
ATOM 661 N N . LEU A 1 81 ? 17.087 -23.134 -26.241 1.00 59.03 81 LEU A N 1
ATOM 662 C CA . LEU A 1 81 ? 16.796 -24.561 -25.985 1.00 59.03 81 LEU A CA 1
ATOM 663 C C . LEU A 1 81 ? 15.302 -24.964 -26.058 1.00 59.03 81 LEU A C 1
ATOM 665 O O . LEU A 1 81 ? 14.792 -25.658 -25.184 1.00 59.03 81 LEU A O 1
ATOM 669 N N . GLY A 1 82 ? 14.596 -24.607 -27.134 1.00 59.44 82 GLY A N 1
ATOM 670 C CA . GLY A 1 82 ? 13.314 -25.230 -27.523 1.00 59.44 82 GLY A CA 1
ATOM 671 C C . GLY A 1 82 ? 12.076 -24.955 -26.629 1.00 59.44 82 GLY A C 1
ATOM 672 O O . GLY A 1 82 ? 12.166 -24.296 -25.593 1.00 59.44 82 GLY A O 1
ATOM 673 N N . PRO A 1 83 ? 10.880 -25.471 -27.004 1.00 62.03 83 PRO A N 1
ATOM 674 C CA . PRO A 1 83 ? 9.587 -24.992 -26.479 1.00 62.03 83 PRO A CA 1
ATOM 675 C C . PRO A 1 83 ? 9.354 -25.196 -24.973 1.00 62.03 83 PRO A C 1
ATOM 677 O O . PRO A 1 83 ? 8.702 -24.376 -24.326 1.00 62.03 83 PRO A O 1
ATOM 680 N N . THR A 1 84 ? 9.872 -26.286 -24.395 1.00 63.78 84 THR A N 1
ATOM 681 C CA . THR A 1 84 ? 9.753 -26.567 -22.951 1.00 63.78 84 THR A CA 1
ATOM 682 C C . THR A 1 84 ? 10.532 -25.547 -22.121 1.00 63.78 84 THR A C 1
ATOM 684 O O . THR A 1 84 ? 10.073 -25.138 -21.055 1.00 63.78 84 THR A O 1
ATOM 687 N N . VAL A 1 85 ? 11.675 -25.079 -22.627 1.00 79.12 85 VAL A N 1
ATOM 688 C CA . VAL A 1 85 ? 12.468 -24.030 -21.981 1.00 79.12 85 VAL A CA 1
ATOM 689 C C . VAL A 1 85 ? 11.790 -22.670 -22.141 1.00 79.12 85 VAL A C 1
ATOM 691 O O . VAL A 1 85 ? 11.742 -21.921 -21.169 1.00 79.12 85 VAL A O 1
ATOM 694 N N . THR A 1 86 ? 11.168 -22.382 -23.290 1.00 84.56 86 THR A N 1
ATOM 695 C CA . THR A 1 86 ? 10.378 -21.152 -23.507 1.00 84.56 86 THR A CA 1
ATOM 696 C C . THR A 1 86 ? 9.272 -20.986 -22.459 1.00 84.56 86 THR A C 1
ATOM 698 O O . THR A 1 86 ? 9.114 -19.908 -21.889 1.00 84.56 86 THR A O 1
ATOM 701 N N . ALA A 1 87 ? 8.538 -22.059 -22.139 1.00 86.00 87 ALA A N 1
ATOM 702 C CA . ALA A 1 87 ? 7.480 -22.017 -21.127 1.00 86.00 87 ALA A CA 1
ATOM 703 C C . ALA A 1 87 ? 8.019 -21.706 -19.717 1.00 86.00 87 ALA A C 1
ATOM 705 O O . ALA A 1 87 ? 7.444 -20.884 -18.999 1.00 86.00 87 ALA A O 1
ATOM 706 N N . ILE A 1 88 ? 9.143 -22.325 -19.334 1.00 84.88 88 ILE A N 1
ATOM 707 C CA . ILE A 1 88 ? 9.810 -22.080 -18.046 1.00 84.88 88 ILE A CA 1
ATOM 708 C C . ILE A 1 88 ? 10.336 -20.642 -17.985 1.00 84.88 88 ILE A C 1
ATOM 710 O O . ILE A 1 88 ? 10.091 -19.943 -17.003 1.00 84.88 88 ILE A O 1
ATOM 714 N N . ARG A 1 89 ? 11.003 -20.170 -19.044 1.00 86.94 89 ARG A N 1
ATOM 715 C CA . ARG A 1 89 ? 11.520 -18.797 -19.140 1.00 86.94 89 ARG A CA 1
ATOM 716 C C . ARG A 1 89 ? 10.404 -17.766 -19.052 1.00 86.94 89 ARG A C 1
ATOM 718 O O . ARG A 1 89 ? 10.528 -16.813 -18.293 1.00 86.94 89 ARG A O 1
ATOM 725 N N . ASN A 1 90 ? 9.288 -17.985 -19.748 1.00 87.56 90 ASN A N 1
ATOM 726 C CA . ASN A 1 90 ? 8.108 -17.129 -19.641 1.00 87.56 90 ASN A CA 1
ATOM 727 C C . ASN A 1 90 ? 7.613 -17.034 -18.188 1.00 87.56 90 ASN A C 1
ATOM 729 O O . ASN A 1 90 ? 7.370 -15.937 -17.692 1.00 87.56 90 ASN A O 1
ATOM 733 N N . ALA A 1 91 ? 7.503 -18.170 -17.491 1.00 86.25 91 ALA A N 1
ATOM 734 C CA . ALA A 1 91 ? 7.080 -18.194 -16.091 1.00 86.25 91 ALA A CA 1
ATOM 735 C C . ALA A 1 91 ? 8.073 -17.473 -15.161 1.00 86.25 91 ALA A C 1
ATOM 737 O O . ALA A 1 91 ? 7.649 -16.782 -14.235 1.00 86.25 91 ALA A O 1
ATOM 738 N N . ILE A 1 92 ? 9.380 -17.597 -15.415 1.00 85.88 92 ILE A N 1
ATOM 739 C CA . ILE A 1 92 ? 10.419 -16.874 -14.671 1.00 85.88 92 ILE A CA 1
ATOM 740 C C . ILE A 1 92 ? 10.292 -15.368 -14.908 1.00 85.88 92 ILE A C 1
ATOM 742 O O . ILE A 1 92 ? 10.212 -14.624 -13.936 1.00 85.88 92 ILE A O 1
ATOM 746 N N . PHE A 1 93 ? 10.186 -14.913 -16.160 1.00 91.50 93 PHE A N 1
ATOM 747 C CA . PHE A 1 93 ? 10.010 -13.490 -16.458 1.00 91.50 93 PHE A CA 1
ATOM 748 C C . PHE A 1 93 ? 8.767 -12.916 -15.784 1.00 91.50 93 PHE A C 1
ATOM 750 O O . PHE A 1 93 ? 8.870 -11.900 -15.110 1.00 91.50 93 PHE A O 1
ATOM 757 N N . ILE A 1 94 ? 7.615 -13.587 -15.877 1.00 86.50 94 ILE A N 1
ATOM 758 C CA . ILE A 1 94 ? 6.388 -13.143 -15.196 1.00 86.50 94 ILE A CA 1
ATOM 759 C C . ILE A 1 94 ? 6.619 -12.992 -13.684 1.00 86.50 94 ILE A C 1
ATOM 761 O O . ILE A 1 94 ? 6.142 -12.039 -13.070 1.00 86.50 94 ILE A O 1
ATOM 765 N N . ARG A 1 95 ? 7.360 -13.925 -13.077 1.00 82.94 95 ARG A N 1
ATOM 766 C CA . ARG A 1 95 ? 7.629 -13.930 -11.636 1.00 82.94 95 ARG A CA 1
ATOM 767 C C . ARG A 1 95 ? 8.610 -12.838 -11.200 1.00 82.94 95 ARG A C 1
ATOM 769 O O . ARG A 1 95 ? 8.421 -12.271 -10.126 1.00 82.94 95 ARG A O 1
ATOM 776 N N . GLU A 1 96 ? 9.650 -12.571 -11.988 1.00 87.25 96 GLU A N 1
ATOM 777 C CA . GLU A 1 96 ? 10.756 -11.671 -11.618 1.00 87.25 96 GLU A CA 1
ATOM 778 C C . GLU A 1 96 ? 10.589 -10.238 -12.163 1.00 87.25 96 GLU A C 1
ATOM 780 O O . GLU A 1 96 ? 11.195 -9.303 -11.638 1.00 87.25 96 GLU A O 1
ATOM 785 N N . LEU A 1 97 ? 9.736 -10.017 -13.169 1.00 93.19 97 LEU A N 1
ATOM 786 C CA . LEU A 1 97 ? 9.531 -8.701 -13.781 1.00 93.19 97 LEU A CA 1
ATOM 787 C C . LEU A 1 97 ? 9.124 -7.596 -12.785 1.00 93.19 97 LEU A C 1
ATOM 789 O O . LEU A 1 97 ? 9.647 -6.487 -12.914 1.00 93.19 97 LEU A O 1
ATOM 793 N N . PRO A 1 98 ? 8.290 -7.841 -11.752 1.00 92.56 98 PRO A N 1
ATOM 794 C CA . PRO A 1 98 ? 8.023 -6.830 -10.729 1.00 92.56 98 PRO A CA 1
ATOM 795 C C . PRO A 1 98 ? 9.285 -6.305 -10.031 1.00 92.56 98 PRO A C 1
ATOM 797 O O . PRO A 1 98 ? 9.375 -5.110 -9.756 1.00 92.56 98 PRO A O 1
ATOM 800 N N . LEU A 1 99 ? 10.273 -7.169 -9.770 1.00 90.12 99 LEU A N 1
ATOM 801 C CA . LEU A 1 99 ? 11.549 -6.771 -9.169 1.00 90.12 99 LEU A CA 1
ATOM 802 C C . LEU A 1 99 ? 12.382 -5.935 -10.149 1.00 90.12 99 LEU A C 1
ATOM 804 O O . LEU A 1 99 ? 12.985 -4.942 -9.743 1.00 90.12 99 LEU A O 1
ATOM 808 N N . ALA A 1 100 ? 12.371 -6.279 -11.438 1.00 95.62 100 ALA A N 1
ATOM 809 C CA . ALA A 1 100 ? 13.047 -5.497 -12.472 1.00 95.62 100 ALA A CA 1
ATOM 810 C C . ALA A 1 100 ? 12.444 -4.091 -12.640 1.00 95.62 100 ALA A C 1
ATOM 812 O O . ALA A 1 100 ? 13.176 -3.103 -12.723 1.00 95.62 100 ALA A O 1
ATOM 813 N N . LEU A 1 101 ? 11.114 -3.975 -12.626 1.00 96.38 101 LEU A N 1
ATOM 814 C CA . LEU A 1 101 ? 10.421 -2.687 -12.707 1.00 96.38 101 LEU A CA 1
ATOM 815 C C . LEU A 1 101 ? 10.666 -1.827 -11.457 1.00 96.38 101 LEU A C 1
ATOM 817 O O . LEU A 1 101 ? 10.908 -0.625 -11.587 1.00 96.38 101 LEU A O 1
ATOM 821 N N . GLN A 1 102 ? 10.711 -2.439 -10.265 1.00 94.19 102 GLN A N 1
ATOM 822 C CA . GLN A 1 102 ? 11.151 -1.769 -9.032 1.00 94.19 102 GLN A CA 1
ATOM 823 C C . GLN A 1 102 ? 12.590 -1.252 -9.158 1.00 94.19 102 GLN A C 1
ATOM 825 O O . GLN A 1 102 ? 12.865 -0.107 -8.798 1.00 94.19 102 GLN A O 1
ATOM 830 N N . ALA A 1 103 ? 13.499 -2.064 -9.708 1.00 95.62 103 ALA A N 1
ATOM 831 C CA . ALA A 1 103 ? 14.898 -1.699 -9.906 1.00 95.62 103 ALA A CA 1
ATOM 832 C C . ALA A 1 103 ? 15.060 -0.504 -10.854 1.00 95.62 103 ALA A C 1
ATOM 834 O O . ALA A 1 103 ? 15.780 0.436 -10.524 1.00 95.62 103 ALA A O 1
ATOM 835 N N . ILE A 1 104 ? 14.355 -0.503 -11.991 1.00 97.50 104 ILE A N 1
ATOM 836 C CA . ILE A 1 104 ? 14.355 0.612 -12.950 1.00 97.50 104 ILE A CA 1
ATOM 837 C C . ILE A 1 104 ? 13.829 1.885 -12.281 1.00 97.50 104 ILE A C 1
ATOM 839 O O . ILE A 1 104 ? 14.480 2.932 -12.314 1.00 97.50 104 ILE A O 1
ATOM 843 N N . ARG A 1 105 ? 12.676 1.787 -11.612 1.00 95.62 105 ARG A N 1
ATOM 844 C CA . ARG A 1 105 ? 12.025 2.931 -10.972 1.00 95.62 105 ARG A CA 1
ATOM 845 C C . ARG A 1 105 ? 12.839 3.530 -9.826 1.00 95.62 105 ARG A C 1
ATOM 847 O O . ARG A 1 105 ? 12.866 4.753 -9.654 1.00 95.62 105 ARG A O 1
ATOM 854 N N . TYR A 1 106 ? 13.469 2.679 -9.021 1.00 94.25 106 TYR A N 1
ATOM 855 C CA . TYR A 1 106 ? 14.330 3.099 -7.920 1.00 94.25 106 TYR A CA 1
ATOM 856 C C . TYR A 1 106 ? 15.669 3.639 -8.417 1.00 94.25 106 TYR A C 1
ATOM 858 O O . TYR A 1 106 ? 16.126 4.679 -7.940 1.00 94.25 106 TYR A O 1
ATOM 866 N N . GLY A 1 107 ? 16.288 2.960 -9.382 1.00 95.50 107 GLY A N 1
ATOM 867 C CA . GLY A 1 107 ? 17.589 3.336 -9.925 1.00 95.50 107 GLY A CA 1
ATOM 868 C C . GLY A 1 107 ? 17.564 4.680 -10.646 1.00 95.50 107 GLY A C 1
ATOM 869 O O . GLY A 1 107 ? 18.500 5.464 -10.515 1.00 95.50 107 GLY A O 1
ATOM 870 N N . ASP A 1 108 ? 16.453 4.999 -11.311 1.00 97.19 108 ASP A N 1
ATOM 871 C CA . ASP A 1 108 ? 16.258 6.270 -12.008 1.00 97.19 108 ASP A CA 1
ATOM 872 C C . ASP A 1 108 ? 15.426 7.289 -11.204 1.00 97.19 108 ASP A C 1
ATOM 874 O O . ASP A 1 108 ? 14.708 8.124 -11.749 1.00 97.19 108 ASP A O 1
ATOM 878 N N . ASN A 1 109 ? 15.479 7.225 -9.869 1.00 93.25 109 ASN A N 1
ATOM 879 C CA . ASN A 1 109 ? 14.597 8.018 -9.002 1.00 93.25 109 ASN A CA 1
ATOM 880 C C . ASN A 1 109 ? 14.647 9.539 -9.248 1.00 93.25 109 ASN A C 1
ATOM 882 O O . ASN A 1 109 ? 13.617 10.203 -9.114 1.00 93.25 109 ASN A O 1
ATOM 886 N N . LYS A 1 110 ? 15.806 10.102 -9.622 1.00 92.12 110 LYS A N 1
ATOM 887 C CA . LYS A 1 110 ? 15.954 11.540 -9.902 1.00 92.12 110 LYS A CA 1
ATOM 888 C C . LYS A 1 110 ? 15.185 11.940 -11.156 1.00 92.12 110 LYS A C 1
ATOM 890 O O . LYS A 1 110 ? 14.576 13.006 -11.167 1.00 92.12 110 LYS A O 1
ATOM 895 N N . PHE A 1 111 ? 15.155 11.070 -12.161 1.00 96.75 111 PHE A N 1
ATOM 896 C CA . PHE A 1 111 ? 14.391 11.261 -13.386 1.00 96.75 111 PHE A CA 1
ATOM 897 C C . PHE A 1 111 ? 12.893 11.272 -13.084 1.00 96.75 111 PHE A C 1
ATOM 899 O O . PHE A 1 111 ? 12.216 12.243 -13.399 1.00 96.75 111 PHE A O 1
ATOM 906 N N . PHE A 1 112 ? 12.391 10.271 -12.358 1.00 94.75 112 PHE A N 1
ATOM 907 C CA . PHE A 1 112 ? 10.981 10.235 -11.946 1.00 94.75 112 PHE A CA 1
ATOM 908 C C . PHE A 1 112 ? 10.590 11.369 -10.987 1.00 94.75 112 PHE A C 1
ATOM 910 O O . PHE A 1 112 ? 9.435 11.775 -10.954 1.00 94.75 112 PHE A O 1
ATOM 917 N N . SER A 1 113 ? 11.540 11.905 -10.217 1.00 88.94 113 SER A N 1
ATOM 918 C CA . SER A 1 113 ? 11.299 13.097 -9.391 1.00 88.94 113 SER A CA 1
ATOM 919 C C . SER A 1 113 ? 11.185 14.368 -10.239 1.00 88.94 113 SER A C 1
ATOM 921 O O . SER A 1 113 ? 10.444 15.277 -9.878 1.00 88.94 113 SER A O 1
ATOM 923 N N . ALA A 1 114 ? 11.916 14.438 -11.356 1.00 90.06 114 ALA A N 1
ATOM 924 C CA . ALA A 1 114 ? 11.863 15.554 -12.298 1.00 90.06 114 ALA A CA 1
ATOM 925 C C . ALA A 1 114 ? 10.635 15.496 -13.225 1.00 90.06 114 ALA A C 1
ATOM 927 O O . ALA A 1 114 ? 10.145 16.552 -13.620 1.00 90.06 114 ALA A O 1
ATOM 928 N N . TYR A 1 115 ? 10.124 14.293 -13.517 1.00 93.56 115 TYR A N 1
ATOM 929 C CA . TYR A 1 115 ? 8.934 14.056 -14.350 1.00 93.56 115 TYR A CA 1
ATOM 930 C C . TYR A 1 115 ? 7.931 13.118 -13.654 1.00 93.56 115 TYR A C 1
ATOM 932 O O . TYR A 1 115 ? 7.780 11.958 -14.056 1.00 93.56 115 TYR A O 1
ATOM 940 N N . PRO A 1 116 ? 7.245 13.576 -12.587 1.00 89.69 116 PRO A N 1
ATOM 941 C CA . PR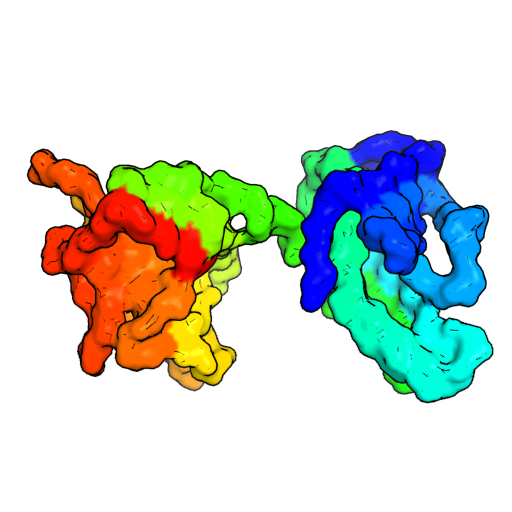O A 1 116 ? 6.322 12.740 -11.814 1.00 89.69 116 PRO A CA 1
ATOM 942 C C . PRO A 1 116 ? 5.164 12.159 -12.635 1.00 89.69 116 PRO A C 1
ATOM 944 O O . PRO A 1 116 ? 4.609 11.119 -12.286 1.00 89.69 116 PRO A O 1
ATOM 947 N N . GLU A 1 117 ? 4.790 12.805 -13.739 1.00 89.81 117 GLU A N 1
ATOM 948 C CA . GLU A 1 117 ? 3.756 12.333 -14.657 1.00 89.81 117 GLU A CA 1
ATOM 949 C C . GLU A 1 117 ? 4.099 10.980 -15.296 1.00 89.81 117 GLU A C 1
ATOM 951 O O . GLU A 1 117 ? 3.193 10.196 -15.585 1.00 89.81 117 GLU A O 1
ATOM 956 N N . LEU A 1 118 ? 5.391 10.669 -15.455 1.00 95.44 118 LEU A N 1
ATOM 957 C CA . LEU A 1 118 ? 5.852 9.403 -16.025 1.00 95.44 118 LEU A CA 1
ATOM 958 C C . LEU A 1 118 ? 5.632 8.214 -15.079 1.00 95.44 118 LEU A C 1
ATOM 960 O O . LEU A 1 118 ? 5.648 7.069 -15.525 1.00 95.44 118 LEU A O 1
ATOM 964 N N . ASP A 1 119 ? 5.370 8.462 -13.791 1.00 92.81 119 ASP A N 1
ATOM 965 C CA . ASP A 1 119 ? 5.104 7.405 -12.808 1.00 92.81 119 ASP A CA 1
ATOM 966 C C . ASP A 1 119 ? 3.744 6.720 -13.033 1.00 92.81 119 ASP A C 1
ATOM 968 O O . ASP A 1 119 ? 3.541 5.581 -12.625 1.00 92.81 119 ASP A O 1
ATOM 972 N N . ASN A 1 120 ? 2.818 7.397 -13.722 1.00 91.81 120 ASN A N 1
ATOM 973 C CA . ASN A 1 120 ? 1.464 6.909 -14.007 1.00 91.81 120 ASN A CA 1
ATOM 974 C C . ASN A 1 120 ? 1.268 6.523 -15.484 1.00 91.81 120 ASN A C 1
ATOM 976 O O . ASN A 1 120 ? 0.139 6.349 -15.947 1.00 91.81 120 ASN A O 1
ATOM 980 N N . VAL A 1 121 ? 2.359 6.417 -16.244 1.00 94.81 121 VAL A N 1
ATOM 981 C CA . VAL A 1 121 ? 2.330 6.017 -17.653 1.00 94.81 121 VAL A CA 1
ATOM 982 C C . VAL A 1 121 ? 2.197 4.491 -17.773 1.00 94.81 121 VAL A C 1
ATOM 984 O O . VAL A 1 121 ? 2.859 3.777 -17.016 1.00 94.81 121 VAL A O 1
ATOM 987 N N . PRO A 1 122 ? 1.386 3.969 -18.720 1.00 95.31 122 PRO A N 1
ATOM 988 C CA . PRO A 1 122 ? 1.278 2.532 -18.945 1.00 95.31 122 PRO A CA 1
ATOM 989 C C . PRO A 1 122 ? 2.613 1.878 -19.316 1.00 95.31 122 PRO A C 1
ATOM 991 O O . PRO A 1 122 ? 3.323 2.345 -20.214 1.00 95.31 122 PRO A O 1
ATOM 994 N N . ILE A 1 123 ? 2.897 0.752 -18.665 1.00 98.50 123 ILE A N 1
ATOM 995 C CA . ILE A 1 123 ? 4.002 -0.151 -18.982 1.00 98.50 123 ILE A CA 1
ATOM 996 C C . ILE A 1 123 ? 3.467 -1.259 -19.890 1.00 98.50 123 ILE A C 1
ATOM 998 O O . ILE A 1 123 ? 2.596 -2.038 -19.498 1.00 98.50 123 ILE A O 1
ATOM 1002 N N . LEU A 1 124 ? 3.988 -1.327 -21.112 1.00 97.81 124 LEU A N 1
ATOM 1003 C CA . LEU A 1 124 ? 3.672 -2.363 -22.088 1.00 97.81 124 LEU A CA 1
ATOM 1004 C C . LEU A 1 124 ? 4.849 -3.325 -22.193 1.00 97.81 124 LEU A C 1
ATOM 1006 O O . LEU A 1 124 ? 5.959 -2.911 -22.510 1.00 97.81 124 LEU A O 1
ATOM 1010 N N . VAL A 1 125 ? 4.605 -4.607 -21.947 1.00 98.12 125 VAL A N 1
ATOM 1011 C CA . VAL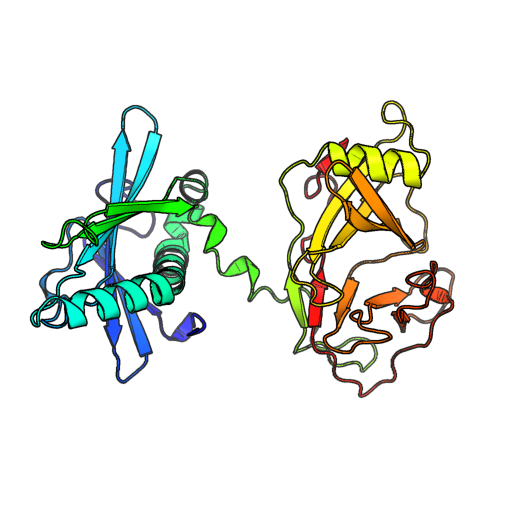 A 1 125 ? 5.642 -5.640 -21.921 1.00 98.12 125 VAL A CA 1
ATOM 1012 C C . VAL A 1 125 ? 5.452 -6.561 -23.107 1.00 98.12 125 VAL A C 1
ATOM 1014 O O . VAL A 1 125 ? 4.424 -7.225 -23.220 1.00 98.12 125 VAL A O 1
ATOM 1017 N N . TYR A 1 126 ? 6.451 -6.613 -23.977 1.00 97.88 126 TYR A N 1
ATOM 1018 C CA . TYR A 1 126 ? 6.508 -7.525 -25.101 1.00 97.88 126 TYR A CA 1
ATOM 1019 C C . TYR A 1 126 ? 7.347 -8.751 -24.763 1.00 97.88 126 TYR A C 1
ATOM 1021 O O . TYR A 1 126 ? 8.573 -8.694 -24.652 1.00 97.88 126 TYR A O 1
ATOM 1029 N N . PHE A 1 127 ? 6.651 -9.873 -24.632 1.00 95.62 127 PHE A N 1
ATOM 1030 C CA . PHE A 1 127 ? 7.228 -11.202 -24.533 1.00 95.62 127 PHE A CA 1
ATOM 1031 C C . PHE A 1 127 ? 7.560 -11.669 -25.950 1.00 95.62 127 PHE A C 1
ATOM 1033 O O . PHE A 1 127 ? 6.688 -12.180 -26.643 1.00 95.62 127 PHE A O 1
ATOM 1040 N N . ASN A 1 128 ? 8.796 -11.455 -26.400 1.00 93.94 128 ASN A N 1
ATOM 1041 C CA . ASN A 1 128 ? 9.233 -11.826 -27.742 1.00 93.94 128 ASN A CA 1
ATOM 1042 C C . ASN A 1 128 ? 9.535 -13.328 -27.807 1.00 93.94 128 ASN A C 1
ATOM 1044 O O . ASN A 1 128 ? 10.399 -13.826 -27.075 1.00 93.94 128 ASN A O 1
ATOM 1048 N N . SER A 1 129 ? 8.820 -14.031 -28.685 1.00 92.25 129 SER A N 1
ATOM 1049 C CA . SER A 1 129 ? 8.992 -15.462 -28.920 1.00 92.25 129 SER A CA 1
ATOM 1050 C C . SER A 1 129 ? 8.693 -15.838 -30.375 1.00 92.25 129 SER A C 1
ATOM 1052 O O . SER A 1 129 ? 7.792 -15.280 -30.999 1.00 92.25 129 SER A O 1
ATOM 1054 N N . ILE A 1 130 ? 9.385 -16.843 -30.910 1.00 90.25 130 ILE A N 1
ATOM 1055 C CA . ILE A 1 130 ? 9.032 -17.506 -32.172 1.00 90.25 130 ILE A CA 1
ATOM 1056 C C . ILE A 1 130 ? 7.739 -18.314 -32.039 1.00 90.25 130 ILE A C 1
ATOM 1058 O O . ILE A 1 130 ? 7.081 -18.595 -33.040 1.00 90.25 130 ILE A O 1
ATOM 1062 N N . ASN A 1 131 ? 7.371 -18.710 -30.816 1.00 89.31 131 ASN A N 1
ATOM 1063 C CA . ASN A 1 131 ? 6.131 -19.413 -30.540 1.00 89.31 131 ASN A CA 1
ATOM 1064 C C . ASN A 1 131 ? 4.986 -18.392 -30.402 1.00 89.31 131 ASN A C 1
ATOM 1066 O O . ASN A 1 131 ? 4.977 -17.620 -29.437 1.00 89.31 131 ASN A O 1
ATOM 1070 N N . PRO A 1 132 ? 3.970 -18.419 -31.288 1.00 91.25 132 PRO A N 1
ATOM 1071 C CA . PRO A 1 132 ? 2.865 -17.459 -31.258 1.00 91.25 132 PRO A CA 1
ATOM 1072 C C . PRO A 1 132 ? 2.089 -17.428 -29.937 1.00 91.25 132 PRO A C 1
ATOM 1074 O O . PRO A 1 132 ? 1.493 -16.409 -29.612 1.00 91.25 132 PRO A O 1
ATOM 1077 N N . TYR A 1 133 ? 2.095 -18.523 -29.169 1.00 90.56 133 TYR A N 1
ATOM 1078 C CA . TYR A 1 133 ? 1.440 -18.574 -27.862 1.00 90.56 133 TYR A CA 1
ATOM 1079 C C . TYR A 1 133 ? 2.126 -17.671 -26.827 1.00 90.56 133 TYR A C 1
ATOM 1081 O O . TYR A 1 133 ? 1.460 -17.040 -26.009 1.00 90.56 133 TYR A O 1
ATOM 1089 N N . PHE A 1 134 ? 3.459 -17.598 -26.858 1.00 91.00 134 PHE A N 1
ATOM 1090 C CA . PHE A 1 134 ? 4.227 -16.762 -25.936 1.00 91.00 134 PHE A CA 1
ATOM 1091 C C . PHE A 1 134 ? 4.488 -15.362 -26.495 1.00 91.00 134 PHE A C 1
ATOM 1093 O O . PHE A 1 134 ? 4.705 -14.452 -25.696 1.00 91.00 134 PHE A O 1
ATOM 1100 N N . ASN A 1 135 ? 4.405 -15.186 -27.818 1.00 94.44 135 ASN A N 1
ATOM 1101 C CA . ASN A 1 135 ? 4.629 -13.919 -28.502 1.00 94.44 135 ASN A CA 1
ATOM 1102 C C . ASN A 1 135 ? 3.474 -12.926 -28.310 1.00 94.44 135 ASN A C 1
ATOM 1104 O O . ASN A 1 135 ? 2.498 -12.945 -29.063 1.00 94.44 135 ASN A O 1
ATOM 1108 N N . ARG A 1 136 ? 3.557 -12.062 -27.295 1.00 96.31 136 ARG A N 1
ATOM 1109 C CA . ARG A 1 136 ? 2.430 -11.195 -26.910 1.00 96.31 136 ARG A CA 1
ATOM 1110 C C . ARG A 1 136 ? 2.864 -9.911 -26.218 1.00 96.31 136 ARG A C 1
ATOM 1112 O O . ARG A 1 136 ? 3.944 -9.842 -25.637 1.00 96.31 136 ARG A O 1
ATOM 1119 N N . ILE A 1 137 ? 1.980 -8.917 -26.256 1.00 96.12 137 ILE A N 1
ATOM 1120 C CA . ILE A 1 137 ? 2.117 -7.661 -25.516 1.00 96.12 137 ILE A CA 1
ATOM 1121 C C . ILE A 1 137 ? 1.088 -7.644 -24.388 1.00 96.12 137 ILE A C 1
ATOM 1123 O O . ILE A 1 137 ? -0.093 -7.898 -24.621 1.00 96.12 137 ILE A O 1
ATOM 1127 N N . GLU A 1 138 ? 1.529 -7.320 -23.179 1.00 94.19 138 GLU A N 1
ATOM 1128 C CA . GLU A 1 138 ? 0.689 -7.208 -21.988 1.00 94.19 138 GLU A CA 1
ATOM 1129 C C . GLU A 1 138 ? 0.816 -5.816 -21.358 1.00 94.19 138 GLU A C 1
ATOM 1131 O O . GLU A 1 138 ? 1.868 -5.183 -21.439 1.00 94.19 138 GLU A O 1
ATOM 1136 N N . ASN A 1 139 ? -0.244 -5.344 -20.697 1.00 92.38 139 ASN A N 1
ATOM 1137 C CA . ASN A 1 139 ? -0.198 -4.139 -19.868 1.00 92.38 139 ASN A CA 1
ATOM 1138 C C . ASN A 1 139 ? 0.116 -4.534 -18.420 1.00 92.38 139 ASN A C 1
ATOM 1140 O O . ASN A 1 139 ? -0.621 -5.317 -17.822 1.00 92.38 139 ASN A O 1
ATOM 1144 N N . TRP A 1 140 ? 1.191 -3.971 -17.877 1.00 94.50 140 TRP A N 1
ATOM 1145 C CA . TRP A 1 140 ? 1.722 -4.267 -16.547 1.00 94.50 140 TRP A CA 1
ATOM 1146 C C . TRP A 1 140 ? 1.553 -3.096 -15.568 1.00 94.50 140 TRP A C 1
ATOM 1148 O O . TRP A 1 140 ? 2.353 -2.909 -14.662 1.00 94.50 140 TRP A O 1
ATOM 1158 N N . GLY A 1 141 ? 0.505 -2.290 -15.738 1.00 92.56 141 GLY A N 1
ATOM 1159 C CA . GLY A 1 141 ? 0.226 -1.162 -14.852 1.00 92.56 141 GLY A CA 1
ATOM 1160 C C . GLY A 1 141 ? 1.153 0.017 -15.125 1.00 92.56 141 GLY A C 1
ATOM 1161 O O . GLY A 1 141 ? 1.394 0.372 -16.280 1.00 92.56 141 GLY A O 1
ATOM 1162 N N . THR A 1 142 ? 1.631 0.661 -14.065 1.00 95.62 142 THR A N 1
ATOM 1163 C CA . THR A 1 142 ? 2.450 1.878 -14.126 1.00 95.62 142 THR A CA 1
ATOM 1164 C C . THR A 1 142 ? 3.607 1.803 -13.132 1.00 95.62 142 THR A C 1
ATOM 1166 O O . THR A 1 142 ? 3.606 0.976 -12.225 1.00 95.62 142 THR A O 1
ATOM 1169 N N . PHE A 1 143 ? 4.610 2.674 -13.250 1.00 94.31 143 PHE A N 1
ATOM 1170 C CA . PHE A 1 143 ? 5.739 2.666 -12.313 1.00 94.31 143 PHE A CA 1
ATOM 1171 C C . PHE A 1 143 ? 5.356 2.992 -10.862 1.00 94.31 143 PHE A C 1
ATOM 1173 O O . PHE A 1 143 ? 6.050 2.548 -9.941 1.00 94.31 143 PHE A O 1
ATOM 1180 N N . SER A 1 144 ? 4.223 3.661 -10.639 1.00 86.88 144 SER A N 1
ATOM 1181 C CA . SER A 1 144 ? 3.692 3.902 -9.297 1.00 86.88 144 SER A CA 1
ATOM 1182 C C . SER A 1 144 ? 3.330 2.601 -8.563 1.00 86.88 144 SER A C 1
ATOM 1184 O O . SER A 1 144 ? 3.483 2.528 -7.340 1.00 86.88 144 SER A O 1
ATOM 1186 N N . ASP A 1 145 ? 2.971 1.538 -9.296 1.00 84.44 145 ASP A N 1
ATOM 1187 C CA . ASP A 1 145 ? 2.722 0.197 -8.749 1.00 84.44 145 ASP A CA 1
ATOM 1188 C C . ASP A 1 145 ? 4.012 -0.470 -8.228 1.00 84.44 145 ASP A C 1
ATOM 1190 O O . ASP A 1 145 ? 3.962 -1.338 -7.354 1.00 84.44 145 ASP A O 1
ATOM 1194 N N . TYR A 1 146 ? 5.175 -0.024 -8.717 1.00 87.94 146 TYR A N 1
ATOM 1195 C CA . TYR A 1 146 ? 6.508 -0.573 -8.434 1.00 87.94 146 TYR A CA 1
ATOM 1196 C C . TYR A 1 146 ? 7.386 0.364 -7.596 1.00 87.94 146 TYR A C 1
ATOM 1198 O O . TYR A 1 146 ? 8.598 0.174 -7.476 1.00 87.94 146 TYR A O 1
ATOM 1206 N N . ASN A 1 147 ? 6.804 1.396 -6.994 1.00 81.31 147 ASN A N 1
ATOM 1207 C CA . ASN A 1 147 ? 7.548 2.321 -6.158 1.00 81.31 147 ASN A CA 1
ATOM 1208 C C . ASN A 1 147 ? 7.827 1.696 -4.772 1.00 81.31 147 ASN A C 1
ATOM 1210 O O . ASN A 1 147 ? 6.916 1.454 -3.978 1.00 81.31 147 ASN A O 1
ATOM 1214 N N . LEU A 1 148 ? 9.107 1.471 -4.447 1.00 64.69 148 LEU A N 1
ATOM 1215 C CA . LEU A 1 148 ? 9.566 0.865 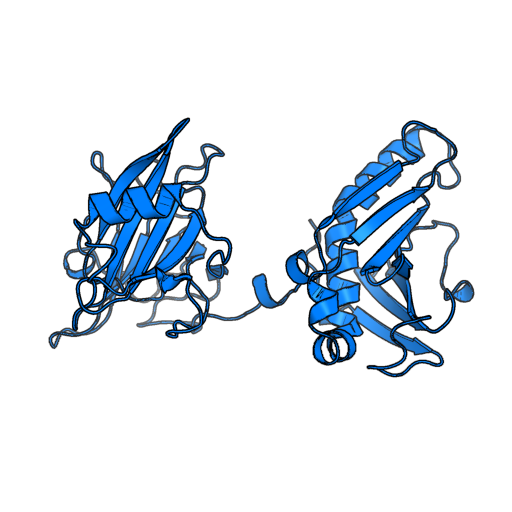-3.179 1.00 64.69 148 LEU A CA 1
ATOM 1216 C C . LEU A 1 148 ? 9.166 1.646 -1.922 1.00 64.69 148 LEU A C 1
ATOM 1218 O O . LEU A 1 148 ? 9.177 1.108 -0.812 1.00 64.69 148 LEU A O 1
ATOM 1222 N N . THR A 1 149 ? 8.742 2.900 -2.085 1.00 53.22 149 THR A N 1
ATOM 1223 C CA . THR A 1 149 ? 8.169 3.696 -0.993 1.00 53.22 149 THR A CA 1
ATOM 1224 C C . THR A 1 149 ? 6.864 3.122 -0.431 1.00 53.22 149 THR A C 1
ATOM 1226 O O . THR A 1 149 ? 6.400 3.622 0.594 1.00 53.22 149 THR A O 1
ATOM 1229 N N . ARG A 1 150 ? 6.295 2.069 -1.039 1.00 47.75 150 ARG A N 1
ATOM 1230 C CA . ARG A 1 150 ? 5.096 1.382 -0.541 1.00 47.75 150 ARG A CA 1
ATOM 1231 C C . ARG A 1 150 ? 5.378 0.267 0.477 1.00 47.75 150 ARG A C 1
ATOM 1233 O O . ARG A 1 150 ? 4.457 -0.091 1.197 1.00 47.75 150 ARG A O 1
ATOM 1240 N N . PHE A 1 151 ? 6.615 -0.245 0.591 1.00 45.38 151 PHE A N 1
ATOM 1241 C CA . PHE A 1 151 ? 6.915 -1.393 1.474 1.00 45.38 151 PHE A CA 1
ATOM 1242 C C . PHE A 1 151 ? 8.174 -1.283 2.357 1.00 45.38 151 PHE A C 1
ATOM 1244 O O . PHE A 1 151 ? 8.301 -2.073 3.289 1.00 45.38 151 PHE A O 1
ATOM 1251 N N . GLU A 1 152 ? 9.053 -0.293 2.155 1.00 48.66 152 GLU A N 1
ATOM 1252 C CA . GLU A 1 152 ? 10.195 -0.018 3.059 1.00 48.66 152 GLU A CA 1
ATOM 1253 C C . GLU A 1 152 ? 10.102 1.341 3.777 1.00 48.66 152 GLU A C 1
ATOM 1255 O O . GLU A 1 152 ? 11.038 1.767 4.457 1.00 48.66 152 GLU A O 1
ATOM 1260 N N . ARG A 1 153 ? 8.971 2.054 3.672 1.00 57.41 153 ARG A N 1
ATOM 1261 C CA . ARG A 1 153 ? 8.759 3.250 4.493 1.00 57.41 153 ARG A CA 1
ATOM 1262 C C . ARG A 1 153 ? 8.512 2.812 5.931 1.00 57.41 153 ARG A C 1
ATOM 1264 O O . ARG A 1 153 ? 7.530 2.132 6.214 1.00 57.41 153 ARG A O 1
ATOM 1271 N N . ARG A 1 154 ? 9.367 3.242 6.857 1.00 68.25 154 ARG A N 1
ATOM 1272 C CA . ARG A 1 154 ? 9.090 3.105 8.287 1.00 68.25 154 ARG A CA 1
ATOM 1273 C C . ARG A 1 154 ? 8.012 4.118 8.673 1.00 68.25 154 ARG A C 1
ATOM 1275 O O . ARG A 1 154 ? 8.287 5.308 8.764 1.00 68.25 154 ARG A O 1
ATOM 1282 N N . CYS A 1 155 ? 6.777 3.649 8.833 1.00 78.31 155 CYS A N 1
ATOM 1283 C CA . CYS A 1 155 ? 5.637 4.466 9.266 1.00 78.31 155 CYS A CA 1
ATOM 1284 C C . CYS A 1 155 ? 5.440 4.456 10.790 1.00 78.31 155 CYS A C 1
ATOM 1286 O O . CYS A 1 155 ? 4.641 5.228 11.313 1.00 78.31 155 CYS A O 1
ATOM 1288 N N . LEU A 1 156 ? 6.165 3.582 11.498 1.00 84.88 156 LEU A N 1
ATOM 1289 C CA . LEU A 1 156 ? 6.092 3.399 12.945 1.00 84.88 156 LEU A CA 1
ATOM 1290 C C . LEU A 1 156 ? 7.478 3.511 13.583 1.00 84.88 156 LEU A C 1
ATOM 1292 O O . LEU A 1 156 ? 8.460 3.114 12.954 1.00 84.88 156 LEU A O 1
ATOM 1296 N N . PRO A 1 157 ? 7.580 3.986 14.837 1.00 87.62 157 PRO A N 1
ATOM 1297 C CA . PRO A 1 157 ? 8.802 3.818 15.615 1.00 87.62 157 PRO A CA 1
ATOM 1298 C C . PRO A 1 157 ? 9.086 2.331 15.873 1.00 87.62 157 PRO A C 1
ATOM 1300 O O . PRO A 1 157 ? 8.172 1.509 15.872 1.00 87.62 157 PRO A O 1
ATOM 1303 N N . ASP A 1 158 ? 10.344 1.995 16.167 1.00 86.94 158 ASP A N 1
ATOM 1304 C CA . ASP A 1 158 ? 10.773 0.623 16.487 1.00 86.94 158 ASP A CA 1
ATOM 1305 C C . ASP A 1 158 ? 10.033 0.035 17.679 1.00 86.94 158 ASP A C 1
ATOM 1307 O O . ASP A 1 158 ? 9.760 -1.162 17.719 1.00 86.94 158 ASP A O 1
ATOM 1311 N N . SER A 1 159 ? 9.687 0.884 18.642 1.00 91.44 159 SER A N 1
ATOM 1312 C CA . SER A 1 159 ? 8.890 0.479 19.784 1.00 91.44 159 SER A CA 1
ATOM 1313 C C . SER A 1 159 ? 7.949 1.580 20.251 1.00 91.44 159 SER A C 1
ATOM 1315 O O . SER A 1 159 ? 8.185 2.771 20.032 1.00 91.44 159 SER A O 1
ATOM 1317 N N . TYR A 1 160 ? 6.882 1.173 20.935 1.00 91.62 160 TYR A N 1
ATOM 1318 C CA . TYR A 1 160 ? 5.962 2.073 21.620 1.00 91.62 160 TYR A CA 1
ATOM 1319 C C . TYR A 1 160 ? 5.547 1.475 22.961 1.00 91.62 160 TYR A C 1
ATOM 1321 O O . TYR A 1 160 ? 5.042 0.357 23.017 1.00 91.62 160 TYR A O 1
ATOM 1329 N N . ASN A 1 161 ? 5.761 2.207 24.059 1.00 91.75 161 ASN A N 1
ATOM 1330 C CA . ASN A 1 161 ? 5.478 1.734 25.422 1.00 91.75 161 ASN A CA 1
ATOM 1331 C C . ASN A 1 161 ? 6.061 0.334 25.729 1.00 91.75 161 ASN A C 1
ATOM 1333 O O . ASN A 1 161 ? 5.457 -0.459 26.450 1.00 91.75 161 ASN A O 1
ATOM 1337 N N . GLY A 1 162 ? 7.242 0.035 25.175 1.00 91.62 162 GLY A N 1
ATOM 1338 C CA . GLY A 1 162 ? 7.927 -1.248 25.343 1.00 91.62 162 GLY A CA 1
ATOM 1339 C C . GLY A 1 162 ? 7.387 -2.392 24.479 1.00 91.62 162 GLY A C 1
ATOM 1340 O O . GLY A 1 162 ? 7.808 -3.524 24.679 1.00 91.62 162 GLY A O 1
ATOM 1341 N N . VAL A 1 163 ? 6.467 -2.129 23.549 1.00 96.25 163 VAL A N 1
ATOM 1342 C CA . VAL A 1 163 ? 6.041 -3.078 22.509 1.00 96.25 163 VAL A CA 1
ATOM 1343 C C . VAL A 1 163 ? 6.935 -2.895 21.288 1.00 96.25 163 VAL A C 1
ATOM 1345 O O . VAL A 1 163 ? 7.102 -1.764 20.837 1.00 96.25 163 VAL A O 1
ATOM 1348 N N . ASP A 1 164 ? 7.495 -3.981 20.768 1.00 92.88 164 ASP A N 1
ATOM 1349 C CA . ASP A 1 164 ? 8.337 -4.011 19.571 1.00 92.88 164 ASP A CA 1
ATOM 1350 C C . ASP A 1 164 ? 7.467 -4.074 18.305 1.00 92.88 164 ASP A C 1
ATOM 1352 O O . ASP A 1 164 ? 6.647 -4.979 18.135 1.00 92.88 164 ASP A O 1
ATOM 1356 N N . LEU A 1 165 ? 7.641 -3.081 17.433 1.00 94.19 165 LEU A N 1
ATOM 1357 C CA . LEU A 1 165 ? 6.888 -2.878 16.193 1.00 94.19 165 LEU A CA 1
ATOM 1358 C C . LEU A 1 165 ? 7.776 -3.047 14.951 1.00 94.19 165 LEU A C 1
ATOM 1360 O O . LEU A 1 165 ? 7.361 -2.720 13.839 1.00 94.19 165 LEU A O 1
ATOM 1364 N N . THR A 1 166 ? 9.004 -3.547 15.113 1.00 87.81 166 THR A N 1
ATOM 1365 C CA . THR A 1 166 ? 9.986 -3.651 14.024 1.00 87.81 166 THR A CA 1
ATOM 1366 C C . THR A 1 166 ? 9.516 -4.513 12.856 1.00 87.81 166 THR A C 1
ATOM 1368 O O . THR A 1 166 ? 9.877 -4.214 11.718 1.00 87.81 166 THR A O 1
ATOM 1371 N N . ASN A 1 167 ? 8.667 -5.509 13.130 1.00 89.12 167 ASN A N 1
ATOM 1372 C CA . ASN A 1 167 ? 8.117 -6.453 12.155 1.00 89.12 167 ASN A CA 1
ATOM 1373 C C . ASN A 1 167 ? 6.750 -6.031 11.585 1.00 89.12 167 ASN A C 1
ATOM 1375 O O . ASN A 1 167 ? 6.064 -6.837 10.949 1.00 89.12 167 ASN A O 1
ATOM 1379 N N . VAL A 1 168 ? 6.331 -4.783 11.806 1.00 90.62 168 VAL A N 1
ATOM 1380 C CA . VAL A 1 168 ? 5.095 -4.241 11.236 1.00 90.62 168 VAL A CA 1
ATOM 1381 C C . VAL A 1 168 ? 5.394 -3.573 9.897 1.00 90.62 168 VAL A C 1
ATOM 1383 O O . VAL A 1 168 ? 6.159 -2.613 9.816 1.00 90.62 168 VAL A O 1
ATOM 1386 N N . LYS A 1 169 ? 4.769 -4.083 8.834 1.00 86.38 169 LYS A N 1
ATOM 1387 C CA . LYS A 1 169 ? 4.826 -3.489 7.492 1.00 86.38 169 LYS A CA 1
ATOM 1388 C C . LYS A 1 169 ? 3.841 -2.332 7.383 1.00 86.38 169 LYS A C 1
ATOM 1390 O O . LYS A 1 169 ? 2.859 -2.293 8.111 1.00 86.38 169 LYS A O 1
ATOM 1395 N N . CYS A 1 170 ? 4.066 -1.421 6.448 1.00 85.94 170 CYS A N 1
ATOM 1396 C CA . CYS A 1 170 ? 3.217 -0.249 6.249 1.00 85.94 170 CYS A CA 1
ATOM 1397 C C . CYS A 1 170 ? 2.405 -0.383 4.962 1.00 85.94 170 CYS A C 1
ATOM 1399 O O . CYS A 1 170 ? 2.940 -0.803 3.940 1.00 85.94 170 CYS A O 1
ATOM 1401 N N . LEU A 1 171 ? 1.127 -0.015 5.017 1.00 85.25 171 LEU A N 1
ATOM 1402 C CA . LEU A 1 171 ? 0.227 0.015 3.874 1.00 85.25 171 LEU A CA 1
ATOM 1403 C C . LEU A 1 171 ? -0.510 1.358 3.836 1.00 85.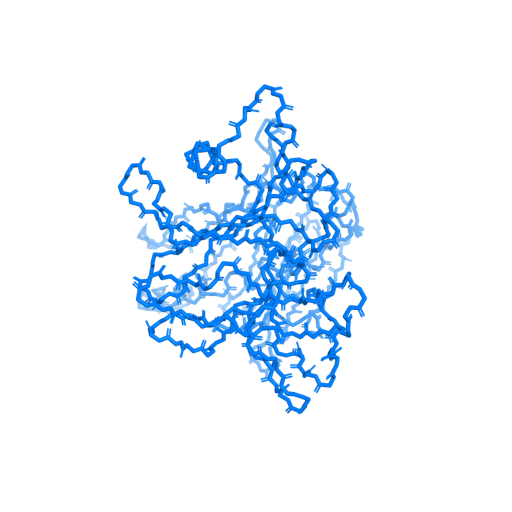25 171 LEU A C 1
ATOM 1405 O O . LEU A 1 171 ? -1.356 1.656 4.681 1.00 85.25 171 LEU A O 1
ATOM 1409 N N . ASP A 1 172 ? -0.174 2.177 2.842 1.00 86.81 172 ASP A N 1
ATOM 1410 C CA . ASP A 1 172 ? -0.859 3.445 2.589 1.00 86.81 172 ASP A CA 1
ATOM 1411 C C . ASP A 1 172 ? -2.308 3.211 2.144 1.00 86.81 172 ASP A C 1
ATOM 1413 O O . ASP A 1 172 ? -2.629 2.195 1.522 1.00 86.81 172 ASP A O 1
ATOM 1417 N N . SER A 1 173 ? -3.180 4.175 2.438 1.00 92.06 173 SER A N 1
ATOM 1418 C CA . SER A 1 173 ? -4.570 4.166 1.972 1.00 92.06 173 SER A CA 1
ATOM 1419 C C . SER A 1 173 ? -4.694 4.178 0.447 1.00 92.06 173 SER A C 1
ATOM 1421 O O . SER A 1 173 ? -3.890 4.776 -0.275 1.00 92.06 173 SER A O 1
ATOM 1423 N N . GLU A 1 174 ? -5.771 3.566 -0.028 1.00 89.31 174 GLU A N 1
ATOM 1424 C CA . GLU A 1 174 ? -6.238 3.652 -1.406 1.00 89.31 174 GLU A CA 1
ATOM 1425 C C . GLU A 1 174 ? -6.608 5.099 -1.773 1.00 89.31 174 GLU A C 1
ATOM 1427 O O . GLU A 1 174 ? -7.165 5.842 -0.963 1.00 89.31 174 GLU A O 1
ATOM 1432 N N . LYS A 1 175 ? -6.319 5.501 -3.018 1.00 87.06 175 LYS A N 1
ATOM 1433 C CA . LYS A 1 175 ? -6.623 6.854 -3.536 1.00 87.06 175 LYS A CA 1
ATOM 1434 C C . LYS A 1 175 ? -7.794 6.891 -4.507 1.00 87.06 175 LYS A C 1
ATOM 1436 O O . LYS A 1 175 ? -8.334 7.957 -4.793 1.00 87.06 175 LYS A O 1
ATOM 1441 N N . LYS A 1 176 ? -8.196 5.732 -5.030 1.00 90.00 176 LYS A N 1
ATOM 1442 C CA . LYS A 1 176 ? -9.308 5.638 -5.971 1.00 90.00 176 LYS A CA 1
ATOM 1443 C C . LYS A 1 176 ? -10.631 5.761 -5.224 1.00 90.00 176 LYS A C 1
ATOM 1445 O O . LYS A 1 176 ? -10.892 5.002 -4.293 1.00 90.00 176 LYS A O 1
ATOM 1450 N N . ARG A 1 177 ? -11.476 6.677 -5.688 1.00 93.75 177 ARG A N 1
ATOM 1451 C CA . ARG A 1 177 ? -12.827 6.888 -5.166 1.00 93.75 177 ARG A CA 1
ATOM 1452 C C . ARG A 1 177 ? -13.707 5.650 -5.365 1.00 93.75 177 ARG A C 1
ATOM 1454 O O . ARG A 1 177 ? -13.726 5.078 -6.456 1.00 93.75 177 ARG A O 1
ATOM 1461 N N . ASP A 1 178 ? -14.452 5.268 -4.328 1.00 94.38 178 ASP A N 1
ATOM 1462 C CA . ASP A 1 178 ? -15.421 4.165 -4.356 1.00 94.38 178 ASP A CA 1
ATOM 1463 C C . ASP A 1 178 ? -16.790 4.659 -3.870 1.00 94.38 178 ASP A C 1
ATOM 1465 O O . ASP A 1 178 ? -17.073 4.741 -2.677 1.00 94.38 178 ASP A O 1
ATOM 1469 N N . THR A 1 179 ? -17.667 4.985 -4.818 1.00 95.06 179 THR A N 1
ATOM 1470 C CA . THR A 1 179 ? -18.980 5.578 -4.523 1.00 95.06 179 THR A CA 1
ATOM 1471 C C . THR A 1 179 ? -19.948 4.610 -3.842 1.00 95.06 179 THR A C 1
ATOM 1473 O O . THR A 1 179 ? -20.903 5.049 -3.199 1.00 95.06 179 THR A O 1
ATOM 1476 N N . LYS A 1 180 ? -19.738 3.291 -3.960 1.00 95.94 180 LYS A N 1
ATOM 1477 C CA . LYS A 1 180 ? -20.542 2.302 -3.227 1.00 95.94 180 LYS A CA 1
ATOM 1478 C C . LYS A 1 180 ? -20.122 2.263 -1.761 1.00 95.94 180 LYS A C 1
ATOM 1480 O O . LYS A 1 180 ? -20.989 2.157 -0.897 1.00 95.94 180 LYS A O 1
ATOM 1485 N N . LEU A 1 181 ? -18.820 2.368 -1.491 1.00 97.12 181 LEU A N 1
ATOM 1486 C CA . LEU A 1 181 ? -18.284 2.450 -0.133 1.00 97.12 181 LEU A CA 1
ATOM 1487 C C . LEU A 1 181 ? -18.732 3.744 0.550 1.00 97.12 181 LEU A C 1
ATOM 1489 O O . LEU A 1 181 ? -19.174 3.696 1.694 1.00 97.12 181 LEU A O 1
ATOM 1493 N N . GLU A 1 182 ? -18.703 4.864 -0.180 1.00 97.38 182 GLU A N 1
ATOM 1494 C CA . GLU A 1 182 ? -19.214 6.160 0.287 1.00 97.38 182 GLU A CA 1
ATOM 1495 C C . GLU A 1 182 ? -20.648 6.057 0.786 1.00 97.38 182 GLU A C 1
ATOM 1497 O O . GLU A 1 182 ? -20.920 6.366 1.942 1.00 97.38 182 GLU A O 1
ATOM 1502 N N . LYS A 1 183 ? -21.555 5.521 -0.038 1.00 96.38 183 LYS A N 1
ATOM 1503 C CA . LYS A 1 183 ? -22.951 5.307 0.368 1.00 96.38 183 LYS A CA 1
ATOM 1504 C C . LYS A 1 183 ? -23.065 4.465 1.640 1.00 96.38 183 LYS A C 1
ATOM 1506 O O . LYS A 1 183 ? -23.870 4.788 2.506 1.00 96.38 183 LYS A O 1
ATOM 1511 N N . ALA A 1 184 ? -22.256 3.413 1.759 1.00 97.88 184 ALA A N 1
ATOM 1512 C CA . ALA A 1 184 ? -22.315 2.505 2.896 1.00 97.88 184 ALA A CA 1
ATOM 1513 C C . ALA A 1 184 ? -21.868 3.162 4.209 1.00 97.88 184 ALA A C 1
ATOM 1515 O O . ALA A 1 184 ? -22.524 2.967 5.233 1.00 97.88 184 ALA A O 1
ATOM 1516 N N . PHE A 1 185 ? -20.790 3.956 4.211 1.00 97.75 185 PHE A N 1
ATOM 1517 C CA . PHE A 1 185 ? -20.380 4.643 5.437 1.00 97.75 185 PHE A CA 1
ATOM 1518 C C . PHE A 1 185 ? -21.237 5.879 5.735 1.00 97.75 185 PHE A C 1
ATOM 1520 O O . PHE A 1 185 ? -21.495 6.146 6.904 1.00 97.75 185 PHE A O 1
ATOM 1527 N N . ILE A 1 186 ? -21.748 6.584 4.720 1.00 97.56 186 ILE A N 1
ATOM 1528 C CA . ILE A 1 186 ? -22.729 7.664 4.915 1.00 97.56 186 ILE A CA 1
ATOM 1529 C C . ILE A 1 186 ? -23.949 7.124 5.672 1.00 97.56 186 ILE A C 1
ATOM 1531 O O . ILE A 1 186 ? -24.345 7.695 6.686 1.00 97.56 186 ILE A O 1
ATOM 1535 N N . GLU A 1 187 ? -24.481 5.973 5.250 1.00 97.25 187 GLU A N 1
ATOM 1536 C CA . GLU A 1 187 ? -25.586 5.293 5.935 1.00 97.25 187 GLU A CA 1
ATOM 1537 C C . GLU A 1 187 ? -25.184 4.818 7.346 1.00 97.25 187 GLU A C 1
ATOM 1539 O O . GLU A 1 187 ? -25.885 5.087 8.319 1.00 97.25 187 GLU A O 1
ATOM 1544 N N . ALA A 1 188 ? -24.025 4.164 7.497 1.00 97.38 188 ALA A N 1
ATOM 1545 C CA . ALA A 1 188 ? -23.586 3.592 8.778 1.00 97.38 188 ALA A CA 1
ATOM 1546 C C . ALA A 1 188 ? -23.326 4.634 9.889 1.00 97.38 188 ALA A C 1
ATOM 1548 O O . ALA A 1 188 ? -23.404 4.308 11.088 1.00 97.38 188 ALA A O 1
ATOM 1549 N N . PHE A 1 189 ? -22.989 5.864 9.498 1.00 97.31 189 PHE A N 1
ATOM 1550 C CA . PHE A 1 189 ? -22.714 6.990 10.392 1.00 97.31 189 PHE A CA 1
ATOM 1551 C C . PHE A 1 189 ? -23.809 8.061 10.390 1.00 97.31 189 PHE A C 1
ATOM 1553 O O . PHE A 1 189 ? -23.710 8.990 11.186 1.00 97.31 189 PHE A O 1
ATOM 1560 N N . ASN A 1 190 ? -24.864 7.896 9.583 1.00 96.94 190 ASN A N 1
ATOM 1561 C CA . ASN A 1 190 ? -25.954 8.861 9.426 1.00 96.94 190 ASN A CA 1
ATOM 1562 C C . ASN A 1 190 ? -25.435 10.271 9.086 1.00 96.94 190 ASN A C 1
ATOM 1564 O O . ASN A 1 190 ? -25.752 11.240 9.775 1.00 96.94 190 ASN A O 1
ATOM 1568 N N . LEU A 1 191 ? -24.588 10.342 8.056 1.00 96.38 191 LEU A N 1
ATOM 1569 C CA . LEU A 1 191 ? -23.951 11.574 7.590 1.00 96.38 191 LEU A CA 1
ATOM 1570 C C . LEU A 1 191 ? -24.813 12.265 6.530 1.00 96.38 191 LEU A C 1
ATOM 1572 O O . LEU A 1 191 ? -25.462 11.598 5.721 1.00 96.38 191 LEU A O 1
ATOM 1576 N N . ASP A 1 192 ? -24.771 13.590 6.500 1.00 94.69 192 ASP A N 1
ATOM 1577 C CA . ASP A 1 192 ? -25.341 14.417 5.442 1.00 94.69 192 ASP A CA 1
ATOM 1578 C C . ASP A 1 192 ? -24.237 14.807 4.442 1.00 94.69 192 ASP A C 1
ATOM 1580 O O . ASP A 1 192 ? -23.374 15.610 4.780 1.00 94.69 192 ASP A O 1
ATOM 1584 N N . PRO A 1 193 ? -24.242 14.303 3.195 1.00 87.62 193 PRO A N 1
ATOM 1585 C CA . PRO A 1 193 ? -23.193 14.605 2.216 1.00 87.62 193 PRO A CA 1
ATOM 1586 C C . PRO A 1 193 ? -23.099 16.084 1.809 1.00 87.62 193 PRO A C 1
ATOM 1588 O O . PRO A 1 193 ? -22.152 16.462 1.126 1.00 87.62 193 PRO A O 1
ATOM 1591 N N . VAL A 1 194 ? -24.103 16.904 2.136 1.00 88.56 194 VAL A N 1
ATOM 1592 C CA . VAL A 1 194 ? -24.118 18.341 1.834 1.00 88.56 194 VAL A CA 1
ATOM 1593 C C . VAL A 1 194 ? -23.495 19.142 2.977 1.00 88.56 194 VAL A C 1
ATOM 1595 O O . VAL A 1 194 ? -22.727 20.073 2.729 1.00 88.56 194 VAL A O 1
ATOM 1598 N N . GLU A 1 195 ? -23.811 18.779 4.219 1.00 91.69 195 GLU A N 1
ATOM 1599 C CA . GLU A 1 195 ? -23.398 19.522 5.417 1.00 91.69 195 GLU A CA 1
ATOM 1600 C C . GLU A 1 195 ? -22.118 18.952 6.058 1.00 91.69 195 GLU A C 1
ATOM 1602 O O . GLU A 1 195 ? -21.244 19.701 6.513 1.00 91.69 195 GLU A O 1
ATOM 1607 N N . ASP A 1 196 ? -21.968 17.626 6.073 1.00 91.94 196 ASP A N 1
ATOM 1608 C CA . ASP A 1 196 ? -20.833 16.933 6.674 1.00 91.94 196 ASP A CA 1
ATOM 1609 C C . ASP A 1 196 ? -19.638 16.891 5.722 1.00 91.94 196 ASP A C 1
ATOM 1611 O O . ASP A 1 196 ? -19.551 16.075 4.807 1.00 91.94 196 ASP A O 1
ATOM 1615 N N . LYS A 1 197 ? -18.643 17.734 6.002 1.00 92.06 197 LYS A N 1
ATOM 1616 C CA . LYS A 1 197 ? -17.350 17.697 5.308 1.00 92.06 197 LYS A CA 1
ATOM 1617 C C . LYS A 1 197 ? -16.511 16.536 5.823 1.00 92.06 197 LYS A C 1
ATOM 1619 O O . LYS A 1 197 ? -15.907 16.636 6.898 1.00 92.06 197 LYS A O 1
ATOM 1624 N N . ILE A 1 198 ? -16.453 15.460 5.043 1.00 94.75 198 ILE A N 1
ATOM 1625 C CA . ILE A 1 198 ? -15.768 14.224 5.421 1.00 94.75 198 ILE A CA 1
ATOM 1626 C C . ILE A 1 198 ? -14.617 13.947 4.463 1.00 94.75 198 ILE A C 1
ATOM 1628 O O . ILE A 1 198 ? -14.799 13.799 3.259 1.00 94.75 198 ILE A O 1
ATOM 1632 N N . THR A 1 199 ? -13.422 13.796 5.024 1.00 94.81 199 THR A N 1
ATOM 1633 C CA . THR A 1 199 ? -12.275 13.201 4.340 1.00 94.81 199 THR A CA 1
AT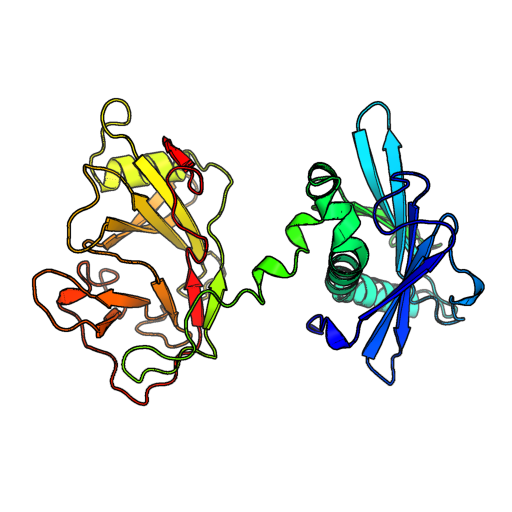OM 1634 C C . THR A 1 199 ? -12.105 11.777 4.845 1.00 94.81 199 THR A C 1
ATOM 1636 O O . THR A 1 199 ? -11.982 11.557 6.049 1.00 94.81 199 THR A O 1
ATOM 1639 N N . TYR A 1 200 ? -12.080 10.800 3.945 1.00 96.31 200 TYR A N 1
ATOM 1640 C CA . TYR A 1 200 ? -11.921 9.397 4.302 1.00 96.31 200 TYR A CA 1
ATOM 1641 C C . TYR A 1 200 ? -10.649 8.778 3.724 1.00 96.31 200 TYR A C 1
ATOM 1643 O O . TYR A 1 200 ? -10.108 9.197 2.698 1.00 96.31 200 TYR A O 1
ATOM 1651 N N . TYR A 1 201 ? -10.191 7.741 4.415 1.00 97.12 201 TYR A N 1
ATOM 1652 C CA . TYR A 1 201 ? -9.080 6.879 4.036 1.00 97.12 201 TYR A CA 1
ATOM 1653 C C . TYR A 1 201 ? -9.550 5.447 4.140 1.00 97.12 201 TYR A C 1
ATOM 1655 O O . TYR A 1 201 ? -10.294 5.115 5.063 1.00 97.12 201 TYR A O 1
ATOM 1663 N N . TYR A 1 202 ? -9.110 4.582 3.236 1.00 98.06 202 TYR A N 1
ATOM 1664 C CA . TYR A 1 202 ? -9.494 3.187 3.328 1.00 98.06 202 TYR A CA 1
ATOM 1665 C C . TYR A 1 202 ? -8.420 2.243 2.802 1.00 98.06 202 TYR A C 1
ATOM 1667 O O . TYR A 1 202 ? -7.582 2.620 1.983 1.00 98.06 202 TYR A O 1
ATOM 1675 N N . ASN A 1 203 ? -8.465 1.005 3.282 1.00 97.56 203 ASN A N 1
ATOM 1676 C CA . ASN A 1 203 ? -7.658 -0.103 2.793 1.00 97.56 203 ASN A CA 1
ATOM 1677 C C . ASN A 1 203 ? -8.547 -1.328 2.591 1.00 97.56 203 ASN A C 1
ATOM 1679 O O . ASN A 1 203 ? -9.459 -1.575 3.379 1.00 97.56 203 ASN A O 1
ATOM 1683 N N . ARG A 1 204 ? -8.249 -2.099 1.543 1.00 94.75 204 ARG A N 1
ATOM 1684 C CA . ARG A 1 204 ? -8.767 -3.456 1.357 1.00 94.75 204 ARG A CA 1
ATOM 1685 C C . ARG A 1 204 ? -7.772 -4.422 1.992 1.00 94.75 204 ARG A C 1
ATOM 1687 O O . ARG A 1 204 ? -6.604 -4.414 1.608 1.00 94.75 204 ARG A O 1
ATOM 1694 N N . ILE A 1 205 ? -8.207 -5.195 2.978 1.00 90.25 205 ILE A N 1
ATOM 1695 C CA . ILE A 1 205 ? -7.376 -6.152 3.704 1.00 90.25 205 ILE A CA 1
ATOM 1696 C C . ILE A 1 205 ? -8.193 -7.398 4.026 1.00 90.25 205 ILE A C 1
ATOM 1698 O O . ILE A 1 205 ? -9.305 -7.303 4.526 1.00 90.25 205 ILE A O 1
ATOM 1702 N N . ASP A 1 206 ? -7.638 -8.556 3.692 1.00 91.00 206 ASP A N 1
ATOM 1703 C CA . ASP A 1 206 ? -8.239 -9.858 3.963 1.00 91.00 206 ASP A CA 1
ATOM 1704 C C . ASP A 1 206 ? -8.026 -10.205 5.438 1.00 91.00 206 ASP A C 1
ATOM 1706 O O . ASP A 1 206 ? -6.911 -10.535 5.852 1.00 91.00 206 ASP A O 1
ATOM 1710 N N . LEU A 1 207 ? -9.061 -9.991 6.256 1.00 93.12 207 LEU A N 1
ATOM 1711 C CA . LEU A 1 207 ? -8.963 -10.167 7.701 1.00 93.12 207 LEU A CA 1
ATOM 1712 C C . LEU A 1 207 ? -9.141 -11.634 8.090 1.00 93.12 207 LEU A C 1
ATOM 1714 O O . LEU A 1 207 ? -8.534 -12.059 9.077 1.00 93.12 207 LEU A O 1
ATOM 1718 N N . ASP A 1 208 ? -9.954 -12.391 7.349 1.00 92.38 208 ASP A N 1
ATOM 1719 C CA . ASP A 1 208 ? -10.270 -13.795 7.625 1.00 92.38 208 ASP A CA 1
ATOM 1720 C C . ASP A 1 208 ? -9.482 -14.808 6.773 1.00 92.38 208 ASP A C 1
ATOM 1722 O O . ASP A 1 208 ? -9.464 -15.992 7.110 1.00 92.38 208 ASP A O 1
ATOM 1726 N N . GLU A 1 209 ? -8.701 -14.346 5.793 1.00 87.94 209 GLU A N 1
ATOM 1727 C CA . GLU A 1 209 ? -7.981 -15.156 4.795 1.00 87.94 209 GLU A CA 1
ATOM 1728 C C . GLU A 1 209 ? -8.917 -15.980 3.890 1.00 87.94 209 GLU A C 1
ATOM 1730 O O . GLU A 1 209 ? -8.550 -17.066 3.430 1.00 87.94 209 GLU A O 1
ATOM 1735 N N . ASP A 1 210 ? -10.127 -15.478 3.609 1.00 85.75 210 ASP A N 1
ATOM 1736 C CA . ASP A 1 210 ? -11.066 -16.106 2.667 1.00 85.75 210 ASP A CA 1
ATOM 1737 C C . ASP A 1 210 ? -10.768 -15.773 1.184 1.00 85.75 210 ASP A C 1
ATOM 1739 O O . ASP A 1 210 ? -11.434 -16.279 0.269 1.00 85.75 210 ASP A O 1
ATOM 1743 N N . GLY A 1 211 ? -9.745 -14.949 0.928 1.00 82.25 211 GLY A N 1
ATOM 1744 C CA . GLY A 1 211 ? -9.353 -14.473 -0.396 1.00 82.25 211 GLY A CA 1
ATOM 1745 C C . GLY A 1 211 ? -10.183 -13.289 -0.905 1.00 82.25 211 GLY A C 1
ATOM 1746 O O . GLY A 1 211 ? -9.974 -12.845 -2.040 1.00 82.25 211 GLY A O 1
ATOM 1747 N N . LYS A 1 212 ? -11.123 -12.765 -0.110 1.00 84.00 212 LYS A N 1
ATOM 1748 C CA . LYS A 1 212 ? -11.951 -11.592 -0.409 1.00 84.00 212 LYS A CA 1
ATOM 1749 C C . LYS A 1 212 ? -11.731 -10.531 0.672 1.00 84.00 212 LYS A C 1
ATOM 1751 O O . LYS A 1 212 ? -12.288 -10.625 1.756 1.00 84.00 212 LYS A O 1
ATOM 1756 N N . PRO A 1 213 ? -11.001 -9.451 0.364 1.00 88.56 213 PRO A N 1
ATOM 1757 C CA . PRO A 1 213 ? -10.650 -8.479 1.384 1.00 88.56 213 PRO A CA 1
ATOM 1758 C C . PRO A 1 213 ? -11.867 -7.742 1.957 1.00 88.56 213 PRO A C 1
ATOM 1760 O O . PRO A 1 213 ? -12.707 -7.220 1.215 1.00 88.56 213 PRO A O 1
ATOM 1763 N N . GLU A 1 214 ? -11.893 -7.602 3.280 1.00 96.81 214 GLU A N 1
ATOM 1764 C CA . GLU A 1 214 ? -12.687 -6.599 3.976 1.00 96.81 214 GLU A CA 1
ATOM 1765 C C . GLU A 1 214 ? -12.128 -5.188 3.745 1.00 96.81 214 GLU A C 1
ATOM 1767 O O . GLU A 1 214 ? -10.996 -4.975 3.306 1.00 96.81 214 GLU A O 1
ATOM 1772 N N . ILE A 1 215 ? -12.951 -4.184 4.034 1.00 98.19 215 ILE A N 1
ATOM 1773 C CA . ILE A 1 215 ? -12.647 -2.784 3.779 1.00 98.19 215 ILE A CA 1
ATOM 1774 C C . ILE A 1 215 ? -12.661 -2.041 5.099 1.00 98.19 215 ILE A C 1
ATOM 1776 O O . ILE A 1 215 ? -13.727 -1.810 5.666 1.00 98.19 215 ILE A O 1
ATOM 1780 N N . PHE A 1 216 ? -11.484 -1.633 5.565 1.00 98.62 216 PHE A N 1
ATOM 1781 C CA . PHE A 1 216 ? -11.357 -0.727 6.699 1.00 98.62 216 PHE A CA 1
ATOM 1782 C C . PHE A 1 216 ? -11.424 0.711 6.187 1.00 98.62 216 PHE A C 1
ATOM 1784 O O . PHE A 1 216 ? -10.590 1.106 5.373 1.00 98.62 216 PHE A O 1
ATOM 1791 N N . VAL A 1 217 ? -12.381 1.501 6.672 1.00 98.38 217 VAL A N 1
ATOM 1792 C CA . VAL A 1 217 ? -12.510 2.933 6.381 1.00 98.38 217 VAL A CA 1
ATOM 1793 C C . VAL A 1 217 ? -12.321 3.754 7.652 1.00 98.38 217 VAL A C 1
ATOM 1795 O O . VAL A 1 217 ? -12.907 3.454 8.687 1.00 98.38 217 VAL A O 1
ATOM 1798 N N . TYR A 1 218 ? -11.514 4.804 7.567 1.00 98.06 218 TYR A N 1
ATOM 1799 C CA . TYR A 1 218 ? -11.271 5.786 8.618 1.00 98.06 218 TYR A CA 1
ATOM 1800 C C . TYR A 1 218 ? -11.771 7.149 8.154 1.00 98.06 218 TYR A C 1
ATOM 1802 O O . TYR A 1 218 ? -11.420 7.601 7.062 1.00 98.06 218 TYR A O 1
ATOM 1810 N N . LEU A 1 219 ? -12.609 7.782 8.971 1.00 97.25 219 LEU A N 1
ATOM 1811 C CA . LEU A 1 219 ? -13.310 9.015 8.636 1.00 97.25 219 LEU A CA 1
ATOM 1812 C C . LEU A 1 219 ? -12.742 10.177 9.440 1.00 97.25 219 LEU A C 1
ATOM 1814 O O . LEU A 1 219 ? -12.583 10.077 10.654 1.00 97.25 219 LEU A O 1
ATOM 1818 N N . ILE A 1 220 ? -12.494 11.295 8.769 1.00 94.75 220 ILE A N 1
ATOM 1819 C CA . ILE A 1 220 ? -12.024 12.534 9.375 1.00 94.75 220 ILE A CA 1
ATOM 1820 C C . ILE A 1 220 ? -12.992 13.650 9.030 1.00 94.75 220 ILE A C 1
ATOM 1822 O O . ILE A 1 220 ? -13.274 13.909 7.865 1.00 94.75 220 ILE A O 1
ATOM 1826 N N . GLY A 1 221 ? -13.468 14.338 10.057 1.00 93.25 221 GLY A N 1
ATOM 1827 C CA . GLY A 1 221 ? -14.357 15.475 9.903 1.00 93.25 221 GLY A CA 1
ATOM 1828 C C . GLY A 1 221 ? -14.899 15.942 11.250 1.00 93.25 221 GLY A C 1
ATOM 1829 O O . GLY A 1 221 ? -14.797 15.207 12.239 1.00 93.25 221 GLY A O 1
ATOM 1830 N N . PRO A 1 222 ? -15.474 17.153 11.315 1.00 92.19 222 PRO A N 1
ATOM 1831 C CA . PRO A 1 222 ? -15.957 17.738 12.566 1.00 92.19 222 PRO A CA 1
ATOM 1832 C C . PRO A 1 222 ? -16.996 16.877 13.297 1.00 92.19 222 PRO A C 1
ATOM 1834 O O . PRO A 1 222 ? -17.012 16.858 14.522 1.00 92.19 222 PRO A O 1
ATOM 1837 N N . THR A 1 223 ? -17.836 16.147 12.560 1.00 93.31 223 THR A N 1
ATOM 1838 C CA . THR A 1 223 ? -18.928 15.328 13.113 1.00 93.31 223 THR A CA 1
ATOM 1839 C C . THR A 1 223 ? -18.525 13.891 13.439 1.00 93.31 223 THR A C 1
ATOM 1841 O O . THR A 1 223 ? -19.227 13.204 14.176 1.00 93.31 223 THR A O 1
ATOM 1844 N N . VAL A 1 224 ? -17.362 13.441 12.959 1.00 94.94 224 VAL A N 1
ATOM 1845 C CA . VAL A 1 224 ? -16.863 12.066 13.145 1.00 94.94 224 VAL A CA 1
ATOM 1846 C C . VAL A 1 224 ? -15.593 11.988 13.995 1.00 94.94 224 VAL A C 1
ATOM 1848 O O . VAL A 1 224 ? -15.131 10.882 14.291 1.00 94.94 224 VAL A O 1
ATOM 1851 N N . CYS A 1 225 ? -15.040 13.132 14.410 1.00 93.62 225 CYS A N 1
ATOM 1852 C CA . CYS A 1 225 ? -13.836 13.241 15.231 1.00 93.62 225 CYS A CA 1
ATOM 1853 C C . CYS A 1 225 ? -14.083 13.962 16.559 1.00 93.62 225 CYS A C 1
ATOM 1855 O O . CYS A 1 225 ? -14.828 14.931 16.643 1.00 93.62 225 CYS A O 1
ATOM 1857 N N . GLY A 1 226 ? -13.364 13.528 17.593 1.00 88.56 226 GLY A N 1
ATOM 1858 C CA . GLY A 1 226 ? -13.280 14.207 18.881 1.00 88.56 226 GLY A CA 1
ATOM 1859 C C . GLY A 1 226 ? -11.879 14.107 19.486 1.00 88.56 226 GLY A C 1
ATOM 1860 O O . GLY A 1 226 ? -10.931 13.625 18.867 1.00 88.56 226 GLY A O 1
ATOM 1861 N N . THR A 1 227 ? -11.732 14.526 20.742 1.00 83.44 227 THR A N 1
ATOM 1862 C CA . THR A 1 227 ? -10.426 14.556 21.428 1.00 83.44 227 THR A CA 1
ATOM 1863 C C . THR A 1 227 ? -9.836 13.174 21.709 1.00 83.44 227 THR A C 1
ATOM 1865 O O . THR A 1 227 ? -8.643 13.074 21.984 1.00 83.44 227 THR A O 1
ATOM 1868 N N . GLY A 1 228 ? -10.629 12.103 21.649 1.00 84.00 228 GLY A N 1
ATOM 1869 C CA . GLY A 1 228 ? -10.148 10.728 21.812 1.00 84.00 228 GLY A CA 1
ATOM 1870 C C . GLY A 1 228 ? -9.772 10.032 20.501 1.00 84.00 228 GLY A C 1
ATOM 1871 O O . GLY A 1 228 ? -9.182 8.963 20.554 1.00 84.00 228 GLY A O 1
ATOM 1872 N N . GLY A 1 229 ? -10.054 10.638 19.345 1.00 92.12 229 GLY A N 1
ATOM 1873 C CA . GLY A 1 229 ? -9.842 10.044 18.023 1.00 92.12 229 GLY A CA 1
ATOM 1874 C C . GLY A 1 229 ? -11.050 10.246 17.112 1.00 92.12 229 GLY A C 1
ATOM 1875 O O . GLY A 1 229 ? -11.999 10.947 17.471 1.00 92.12 229 GLY A O 1
ATOM 1876 N N . CYS A 1 230 ? -11.011 9.620 15.943 1.00 95.31 230 CYS A N 1
ATOM 1877 C CA . CYS A 1 230 ? -12.071 9.696 14.948 1.00 95.31 230 CYS A CA 1
ATOM 1878 C C . CYS A 1 230 ? -12.832 8.376 14.802 1.00 95.31 230 CYS A C 1
ATOM 1880 O O . CYS A 1 230 ? -12.610 7.417 15.546 1.00 95.31 230 CYS A O 1
ATOM 1882 N N . SER A 1 231 ? -13.780 8.347 13.876 1.00 97.69 231 SER A N 1
ATOM 1883 C CA . SER A 1 231 ? -14.623 7.188 13.621 1.00 97.69 231 SER A CA 1
ATOM 1884 C C . SER A 1 231 ? -14.047 6.315 12.510 1.00 97.69 231 SER A C 1
ATOM 1886 O O . SER A 1 231 ? -13.429 6.811 11.568 1.00 97.69 231 SER A O 1
ATOM 1888 N N . ALA A 1 232 ? -14.268 5.007 12.603 1.00 98.50 232 ALA A N 1
ATOM 1889 C CA . ALA A 1 232 ? -13.879 4.056 11.564 1.00 98.50 232 ALA A CA 1
ATOM 1890 C C . ALA A 1 232 ? -14.915 2.942 11.425 1.00 98.50 232 ALA A C 1
ATOM 1892 O O . ALA A 1 232 ? -15.708 2.709 12.338 1.00 98.50 232 ALA A O 1
ATOM 1893 N N . ALA A 1 233 ? -14.894 2.215 10.316 1.00 98.62 233 ALA A N 1
ATOM 1894 C CA . ALA A 1 233 ? -15.735 1.044 10.122 1.00 98.62 233 ALA A CA 1
ATOM 1895 C C . ALA A 1 233 ? -15.036 -0.024 9.277 1.00 98.62 233 ALA A C 1
ATOM 1897 O O . ALA A 1 233 ? -14.140 0.278 8.494 1.00 98.62 233 ALA A O 1
ATOM 1898 N N . ILE A 1 234 ? -15.468 -1.272 9.438 1.00 98.69 234 ILE A N 1
ATOM 1899 C CA . ILE A 1 234 ? -15.096 -2.390 8.570 1.00 98.69 234 ILE A CA 1
ATOM 1900 C C . ILE A 1 234 ? -16.335 -2.837 7.814 1.00 98.69 234 ILE A C 1
ATOM 1902 O O . ILE A 1 234 ? -17.393 -3.028 8.420 1.00 98.69 234 ILE A O 1
ATOM 1906 N N . PHE A 1 235 ? -16.184 -3.041 6.512 1.00 98.44 235 PHE A N 1
ATOM 1907 C CA . PHE A 1 235 ? -17.223 -3.557 5.637 1.00 98.44 235 PHE A CA 1
ATOM 1908 C C . PHE A 1 235 ? -16.772 -4.825 4.916 1.00 98.44 235 PHE A C 1
ATOM 1910 O O . PHE A 1 235 ? -15.604 -4.945 4.556 1.00 98.44 235 PHE A O 1
ATOM 1917 N N . LYS A 1 236 ? -17.710 -5.730 4.630 1.00 95.56 236 LYS A N 1
ATOM 1918 C CA . LYS A 1 236 ? -17.523 -6.833 3.678 1.00 95.56 236 LYS A CA 1
ATOM 1919 C C . LYS A 1 236 ? -18.179 -6.472 2.355 1.00 95.56 236 LYS A C 1
ATOM 1921 O O . LYS A 1 236 ? -19.254 -5.868 2.333 1.00 95.56 236 LYS A O 1
ATOM 1926 N N . GLN A 1 237 ? -17.542 -6.827 1.245 1.00 90.69 237 GLN A N 1
ATOM 1927 C CA . GLN A 1 237 ? -18.142 -6.645 -0.070 1.00 90.69 237 GLN A CA 1
ATOM 1928 C C . GLN A 1 237 ? -19.077 -7.815 -0.403 1.00 90.69 237 GLN A C 1
ATOM 1930 O O . GLN A 1 237 ? -18.637 -8.951 -0.568 1.00 90.69 237 GLN A O 1
ATOM 1935 N N . SER A 1 238 ? -20.359 -7.510 -0.579 1.00 86.50 238 SER A N 1
ATOM 1936 C CA . SER A 1 238 ? -21.356 -8.391 -1.195 1.00 86.50 238 SER A CA 1
ATOM 1937 C C . SER A 1 238 ? -21.574 -7.997 -2.661 1.00 86.50 238 SER A C 1
ATOM 1939 O O . SER A 1 238 ? -21.175 -6.910 -3.083 1.00 86.50 238 SER A O 1
ATOM 1941 N N . LEU A 1 239 ? -22.245 -8.857 -3.445 1.00 81.19 239 LEU A N 1
ATOM 1942 C CA . LEU A 1 239 ? -22.456 -8.725 -4.905 1.00 81.19 239 LEU A CA 1
ATOM 1943 C C . LEU A 1 239 ? -22.653 -7.281 -5.402 1.00 81.19 239 LEU A C 1
ATOM 1945 O O . LEU A 1 239 ? -22.032 -6.885 -6.384 1.00 81.19 239 LEU A O 1
ATOM 1949 N N . ASN A 1 240 ? -23.484 -6.483 -4.721 1.00 84.56 240 ASN A N 1
ATOM 1950 C CA . ASN A 1 240 ? -23.780 -5.106 -5.129 1.00 84.56 240 ASN A CA 1
ATOM 1951 C C . ASN A 1 240 ? -23.668 -4.044 -4.028 1.00 84.56 240 ASN A C 1
ATOM 1953 O O . ASN A 1 240 ? -23.952 -2.877 -4.303 1.00 84.56 240 ASN A O 1
ATOM 1957 N N . ARG A 1 241 ? -23.252 -4.404 -2.812 1.00 90.94 241 ARG A N 1
ATOM 1958 C CA . ARG A 1 241 ? -23.220 -3.480 -1.670 1.00 90.94 241 ARG A CA 1
ATOM 1959 C C . ARG A 1 241 ? -22.098 -3.820 -0.701 1.00 90.94 241 ARG A C 1
ATOM 1961 O O . ARG A 1 241 ? -21.589 -4.935 -0.713 1.00 90.94 241 ARG A O 1
ATOM 1968 N N . TYR A 1 242 ? -21.772 -2.865 0.155 1.00 96.75 242 TYR A N 1
ATOM 1969 C CA . TYR A 1 242 ? -20.927 -3.096 1.315 1.00 96.75 242 TYR A CA 1
ATOM 1970 C C . TYR A 1 242 ? -21.805 -3.329 2.544 1.00 96.75 242 TYR A C 1
ATOM 1972 O O . TYR A 1 242 ? -22.752 -2.580 2.787 1.00 96.75 242 TYR A O 1
ATOM 1980 N N . GLU A 1 243 ? -21.513 -4.388 3.289 1.00 96.00 243 GLU A N 1
ATOM 1981 C CA . GLU A 1 243 ? -22.212 -4.764 4.516 1.00 96.00 243 GLU A CA 1
ATOM 1982 C C . GLU A 1 243 ? -21.332 -4.441 5.719 1.00 96.00 243 GLU A C 1
ATOM 1984 O O . GLU A 1 243 ? -20.152 -4.786 5.739 1.00 96.00 243 GLU A O 1
ATOM 1989 N N . LEU A 1 244 ? -21.886 -3.739 6.708 1.00 97.88 244 LEU A N 1
ATOM 1990 C CA . LEU A 1 244 ? -21.147 -3.319 7.895 1.00 97.88 244 LEU A CA 1
ATOM 1991 C C . LEU A 1 244 ? -20.806 -4.532 8.772 1.00 97.88 244 LEU A C 1
ATOM 1993 O O . LEU A 1 244 ? -21.706 -5.220 9.245 1.00 97.88 244 LEU A O 1
ATOM 1997 N N . ILE A 1 245 ? -19.517 -4.739 9.047 1.00 97.62 245 ILE A N 1
ATOM 1998 C CA . ILE A 1 245 ? -19.032 -5.728 10.021 1.00 97.62 245 ILE A CA 1
ATOM 1999 C C . ILE A 1 245 ? -18.859 -5.084 11.395 1.00 97.62 245 ILE A C 1
ATOM 2001 O O . ILE A 1 245 ? -19.231 -5.655 12.418 1.00 97.62 245 ILE A O 1
ATOM 2005 N N . SER A 1 246 ? -18.224 -3.915 11.462 1.00 98.44 246 SER A N 1
ATOM 2006 C CA . SER A 1 246 ? -17.903 -3.266 12.737 1.00 98.44 246 SER A CA 1
ATOM 2007 C C . SER A 1 246 ? -17.811 -1.762 12.582 1.00 98.44 246 SER A C 1
ATOM 2009 O O . SER A 1 246 ? -17.376 -1.266 11.546 1.00 98.44 246 SER A O 1
ATOM 2011 N N . LYS A 1 247 ? -18.198 -1.041 13.634 1.00 98.25 247 LYS A N 1
ATOM 2012 C CA . LYS A 1 247 ? -18.081 0.413 13.740 1.00 98.25 247 LYS A CA 1
ATOM 2013 C C . LYS A 1 247 ? -17.273 0.757 14.982 1.00 98.25 247 LYS A C 1
ATOM 2015 O O . LYS A 1 247 ? -17.518 0.192 16.045 1.00 98.25 247 LYS A O 1
ATOM 2020 N N . PHE A 1 248 ? -16.361 1.707 14.840 1.00 98.31 248 PHE A N 1
ATOM 2021 C CA . PHE A 1 248 ? -15.423 2.110 15.872 1.00 98.31 248 PHE A CA 1
ATOM 2022 C C . PHE A 1 248 ? -15.556 3.592 16.203 1.00 98.31 248 PHE A C 1
ATOM 2024 O O . PHE A 1 248 ? -15.770 4.422 15.317 1.00 98.31 248 PHE A O 1
ATOM 2031 N N . SER A 1 249 ? -15.361 3.915 17.476 1.00 95.75 249 SER A N 1
ATOM 2032 C CA . SER A 1 249 ? -15.148 5.269 17.969 1.00 95.75 249 SER A CA 1
ATOM 2033 C C . SER A 1 249 ? -13.734 5.422 18.522 1.00 95.75 249 SER A C 1
ATOM 2035 O O . SER A 1 249 ? -13.090 4.442 18.898 1.00 95.75 249 SER A O 1
ATOM 2037 N N . LEU A 1 250 ? -13.267 6.671 18.605 1.00 95.00 250 LEU A N 1
ATOM 2038 C CA . LEU A 1 250 ? -11.988 7.033 19.228 1.00 95.00 250 LEU A CA 1
ATOM 2039 C C . LEU A 1 250 ? -10.784 6.310 18.600 1.00 95.00 250 LEU A C 1
ATOM 2041 O O . LEU A 1 250 ? -9.828 5.941 19.281 1.00 95.00 250 LEU A O 1
ATOM 2045 N N . VAL A 1 251 ? -10.839 6.099 17.286 1.00 96.19 251 VAL A N 1
ATOM 2046 C CA . VAL A 1 251 ? -9.755 5.497 16.517 1.00 96.19 251 VAL A CA 1
ATOM 2047 C C . VAL A 1 251 ? -8.667 6.534 16.302 1.00 96.19 251 VAL A C 1
ATOM 2049 O O . VAL A 1 251 ? -8.931 7.676 15.921 1.00 96.19 251 VAL A O 1
ATOM 2052 N N . ARG A 1 252 ? -7.426 6.126 16.544 1.00 91.81 252 ARG A N 1
ATOM 2053 C CA . ARG A 1 252 ? -6.237 6.919 16.256 1.00 91.81 252 ARG A CA 1
ATOM 2054 C C . ARG A 1 252 ? -5.285 6.080 15.437 1.00 91.81 252 ARG A C 1
ATOM 2056 O O . ARG A 1 252 ? -5.076 4.907 15.738 1.00 91.81 252 ARG A O 1
ATOM 2063 N N . ASN A 1 253 ? -4.665 6.717 14.456 1.00 88.88 253 ASN A N 1
ATOM 2064 C CA . ASN A 1 253 ? -3.532 6.123 13.779 1.00 88.88 253 ASN A CA 1
ATOM 2065 C C . ASN A 1 253 ? -2.318 6.118 14.722 1.00 88.88 253 ASN A C 1
ATOM 2067 O O . ASN A 1 253 ? -2.139 7.061 15.502 1.00 88.88 253 ASN A O 1
ATOM 2071 N N . PRO A 1 254 ? -1.483 5.073 14.653 1.00 92.44 254 PRO A N 1
ATOM 2072 C CA . PRO A 1 254 ? -1.545 3.973 13.686 1.00 92.44 254 PRO A CA 1
ATOM 2073 C C . PRO A 1 254 ? -2.550 2.864 14.053 1.00 92.44 254 PRO A C 1
ATOM 2075 O O . PRO A 1 254 ? -2.858 2.646 15.223 1.00 92.44 254 PRO A O 1
ATOM 2078 N N . ILE A 1 255 ? -3.036 2.153 13.030 1.00 97.06 255 ILE A N 1
ATOM 2079 C CA . ILE A 1 255 ? -3.956 1.010 13.145 1.00 97.06 255 ILE A CA 1
ATOM 2080 C C . ILE A 1 255 ? -3.235 -0.203 12.569 1.00 97.06 255 ILE A C 1
ATOM 2082 O O . ILE A 1 255 ? -2.790 -0.151 11.425 1.00 97.06 255 ILE A O 1
ATOM 2086 N N . ILE A 1 256 ? -3.091 -1.274 13.347 1.00 98.06 256 ILE A N 1
ATOM 2087 C CA . ILE A 1 256 ? -2.306 -2.446 12.937 1.00 98.06 256 ILE A CA 1
ATOM 2088 C C . ILE A 1 256 ? -3.212 -3.668 12.892 1.00 98.06 256 ILE A C 1
ATOM 2090 O O . ILE A 1 256 ? -3.832 -4.007 13.894 1.00 98.06 256 ILE A O 1
ATOM 2094 N N . ILE A 1 257 ? -3.247 -4.349 11.752 1.00 98.00 257 ILE A N 1
ATOM 2095 C CA . ILE A 1 257 ? -3.816 -5.691 11.628 1.00 98.00 257 ILE A CA 1
ATOM 2096 C C . ILE A 1 257 ? -2.688 -6.682 11.897 1.00 98.00 257 ILE A C 1
ATOM 2098 O O . ILE A 1 257 ? -1.670 -6.671 11.200 1.00 98.00 257 ILE A O 1
ATOM 2102 N N . THR A 1 258 ? -2.818 -7.485 12.946 1.00 96.94 258 THR A N 1
ATOM 2103 C CA . THR A 1 258 ? -1.775 -8.439 13.341 1.00 96.94 258 THR A CA 1
ATOM 2104 C C . THR A 1 258 ? -1.887 -9.748 12.566 1.00 96.94 258 THR A C 1
ATOM 2106 O O . THR A 1 258 ? -2.956 -10.106 12.082 1.00 96.94 258 THR A O 1
ATOM 2109 N N . ASN A 1 259 ? -0.785 -10.499 12.510 1.00 93.19 259 ASN A N 1
ATOM 2110 C CA . ASN A 1 259 ? -0.802 -11.881 12.020 1.00 93.19 259 ASN A CA 1
ATOM 2111 C C . ASN A 1 259 ? -1.449 -12.856 13.025 1.00 93.19 259 ASN A C 1
ATOM 2113 O O . ASN A 1 259 ? -1.715 -14.005 12.680 1.00 93.19 259 ASN A O 1
ATOM 2117 N N . ASN A 1 260 ? -1.666 -12.430 14.276 1.00 93.69 260 ASN A N 1
ATOM 2118 C CA . ASN A 1 260 ? -2.412 -13.216 15.252 1.00 93.69 260 ASN A CA 1
ATOM 2119 C C . ASN A 1 260 ? -3.898 -13.133 14.924 1.00 93.69 260 ASN A C 1
ATOM 2121 O O . ASN A 1 260 ? -4.394 -12.082 14.521 1.00 93.69 260 ASN A O 1
ATOM 2125 N N . LYS A 1 261 ? -4.613 -14.236 15.134 1.00 95.19 261 LYS A N 1
ATOM 2126 C CA . LYS A 1 261 ? -6.033 -14.330 14.815 1.00 95.19 261 LYS A CA 1
ATOM 2127 C C . LYS A 1 261 ? -6.855 -14.744 16.024 1.00 95.19 261 LYS A C 1
ATOM 2129 O O . LYS A 1 261 ? -6.477 -15.661 16.755 1.00 95.19 261 LYS A O 1
ATOM 2134 N N . THR A 1 262 ? -8.039 -14.155 16.145 1.00 97.94 262 THR A N 1
ATOM 2135 C CA . THR A 1 262 ? -9.100 -14.613 17.041 1.00 97.94 262 THR A CA 1
ATOM 2136 C C . THR A 1 262 ? -10.352 -14.893 16.221 1.00 97.94 262 THR A C 1
ATOM 2138 O O . THR A 1 262 ? -10.776 -14.067 15.423 1.00 97.94 262 THR A O 1
ATOM 2141 N N . ASN A 1 263 ? -10.964 -16.067 16.411 1.00 96.44 263 ASN A N 1
ATOM 2142 C CA . ASN A 1 263 ? -12.163 -16.485 15.669 1.00 96.44 263 ASN A CA 1
ATOM 2143 C C . ASN A 1 263 ? -12.008 -16.409 14.133 1.00 96.44 263 ASN A C 1
ATOM 2145 O O . ASN A 1 263 ? -12.968 -16.113 13.431 1.00 96.44 263 ASN A O 1
ATOM 2149 N N . GLY A 1 264 ? -10.800 -16.673 13.622 1.00 93.94 264 GLY A N 1
ATOM 2150 C CA . GLY A 1 264 ? -10.486 -16.676 12.187 1.00 93.94 264 GLY A CA 1
ATOM 2151 C C . GLY A 1 264 ? -10.046 -15.325 11.618 1.00 93.94 264 GLY A C 1
ATOM 2152 O O . GLY A 1 264 ? -9.389 -15.312 10.583 1.00 93.94 264 GLY A O 1
ATOM 2153 N N . PHE A 1 265 ? -10.304 -14.224 12.326 1.00 97.75 265 PHE A N 1
ATOM 2154 C CA . PHE A 1 265 ? -9.981 -12.868 11.888 1.00 97.75 265 PHE A CA 1
ATOM 2155 C C . PHE A 1 265 ? -8.702 -12.344 12.550 1.00 97.75 265 PHE A C 1
ATOM 2157 O O . PHE A 1 265 ? -8.468 -12.614 13.730 1.00 97.75 265 PHE A O 1
ATOM 2164 N N . GLY A 1 266 ? -7.897 -11.565 11.823 1.00 96.75 266 GLY A N 1
ATOM 2165 C CA . GLY A 1 266 ? -6.709 -10.892 12.362 1.00 96.75 266 GLY A CA 1
ATOM 2166 C C . GLY A 1 266 ? -7.047 -9.937 13.512 1.00 96.75 266 GLY A C 1
ATOM 2167 O O . GLY A 1 266 ? -7.961 -9.123 13.397 1.00 96.75 266 GLY A O 1
ATOM 2168 N N . ASP A 1 267 ? -6.328 -9.998 14.630 1.00 98.38 267 ASP A N 1
ATOM 2169 C CA . ASP A 1 267 ? -6.557 -9.070 15.744 1.00 98.38 267 ASP A CA 1
ATOM 2170 C C . ASP A 1 267 ? -6.130 -7.646 15.346 1.00 98.38 267 ASP A C 1
ATOM 2172 O O . ASP A 1 267 ? -5.142 -7.465 14.627 1.00 98.38 267 ASP A O 1
ATOM 2176 N N . ILE A 1 268 ? -6.860 -6.627 15.817 1.00 98.56 268 ILE A N 1
ATOM 2177 C CA . ILE A 1 268 ? -6.583 -5.216 15.500 1.00 98.56 268 ILE A CA 1
ATOM 2178 C C . ILE A 1 268 ? -5.944 -4.533 16.702 1.00 98.56 268 ILE A C 1
ATOM 2180 O O . ILE A 1 268 ? -6.482 -4.567 17.807 1.00 98.56 268 ILE A O 1
ATOM 2184 N N . LEU A 1 269 ? -4.829 -3.844 16.481 1.00 98.38 269 LEU A N 1
ATOM 2185 C CA . LEU A 1 269 ? -4.222 -2.969 17.473 1.00 98.38 269 LEU A CA 1
ATOM 2186 C C . LEU A 1 269 ? -4.556 -1.514 17.176 1.00 98.38 269 LEU A C 1
ATOM 2188 O O . LEU A 1 269 ? -4.340 -1.028 16.063 1.00 98.38 269 LEU A O 1
ATOM 2192 N N . MET A 1 270 ? -5.034 -0.809 18.197 1.00 97.38 270 MET A N 1
ATOM 2193 C CA . MET A 1 270 ? -5.321 0.623 18.129 1.00 97.38 270 MET A CA 1
ATOM 2194 C C . MET A 1 270 ? -4.640 1.366 19.273 1.00 97.38 270 MET A C 1
ATOM 2196 O O . MET A 1 270 ? -4.585 0.890 20.409 1.00 97.38 270 MET A O 1
ATOM 2200 N N . PHE A 1 271 ? -4.123 2.555 18.976 1.00 94.38 271 PHE A N 1
ATOM 2201 C CA . PHE A 1 271 ? -3.405 3.374 19.943 1.00 94.38 271 PHE A CA 1
ATOM 2202 C C . PHE A 1 271 ? -4.396 4.247 20.704 1.00 94.38 271 PHE A C 1
ATOM 2204 O O . PHE A 1 271 ? -5.143 5.027 20.119 1.00 94.38 271 PHE A O 1
ATOM 2211 N N . VAL A 1 272 ? -4.392 4.130 22.027 1.00 93.69 272 VAL A N 1
ATOM 2212 C CA . VAL A 1 272 ? -5.322 4.839 22.902 1.00 93.69 272 VAL A CA 1
ATOM 2213 C C . VAL A 1 272 ? -4.568 5.926 23.661 1.00 93.69 272 VAL A C 1
ATOM 2215 O O . VAL A 1 272 ? -3.565 5.657 24.326 1.00 93.69 272 VAL A O 1
ATOM 2218 N N . SER A 1 273 ? -5.050 7.165 23.565 1.00 89.81 273 SER A N 1
ATOM 2219 C CA . SER A 1 273 ? -4.517 8.335 24.272 1.00 89.81 273 SER A CA 1
ATOM 2220 C C . SER A 1 273 ? -5.554 9.467 24.349 1.00 89.81 273 SER A C 1
ATOM 2222 O O . SER A 1 273 ? -6.542 9.471 23.611 1.00 89.81 273 SER A O 1
ATOM 2224 N N . GLY A 1 274 ? -5.321 10.445 25.234 1.00 81.94 274 GLY A N 1
ATOM 2225 C CA . GLY A 1 274 ? -6.225 11.581 25.475 1.00 81.94 274 GLY A CA 1
ATOM 2226 C C . GLY A 1 274 ? -7.008 11.450 26.784 1.00 81.94 274 GLY A C 1
ATOM 2227 O O . GLY A 1 274 ? -6.839 10.481 27.512 1.00 81.94 274 GLY A O 1
ATOM 2228 N N . GLY A 1 275 ? -7.820 12.451 27.139 1.00 76.75 275 GLY A N 1
ATOM 2229 C CA . GLY A 1 275 ? -8.709 12.382 28.315 1.00 76.75 275 GLY A CA 1
ATOM 2230 C C . GLY A 1 275 ? -8.018 12.164 29.673 1.00 76.75 275 GLY A C 1
ATOM 2231 O O . GLY A 1 275 ? -8.659 11.698 30.608 1.00 76.75 275 GLY A O 1
ATOM 2232 N N . GLY A 1 276 ? -6.715 12.453 29.782 1.00 82.06 276 GLY A N 1
ATOM 2233 C CA . GLY A 1 276 ? -5.931 12.286 31.013 1.00 82.06 276 GLY A CA 1
ATOM 2234 C C . GLY A 1 276 ? -5.436 10.862 31.300 1.00 82.06 276 GLY A C 1
ATOM 2235 O O . GLY A 1 276 ? -4.790 10.648 32.324 1.00 82.06 276 GLY A O 1
ATOM 2236 N N . ILE A 1 277 ? -5.691 9.886 30.419 1.00 85.56 277 ILE A N 1
ATOM 2237 C CA . ILE A 1 277 ? -5.195 8.516 30.610 1.00 85.56 277 ILE A CA 1
ATOM 2238 C C . ILE A 1 277 ? -3.756 8.350 30.112 1.00 85.56 277 ILE A C 1
ATOM 2240 O O . ILE A 1 277 ? -3.334 8.958 29.125 1.00 85.56 277 ILE A O 1
ATOM 2244 N N . LYS A 1 278 ? -3.001 7.464 30.773 1.00 89.94 278 LYS A N 1
ATOM 2245 C CA . LYS A 1 278 ? -1.711 6.989 30.257 1.00 89.94 278 LYS A CA 1
ATOM 2246 C C . LYS A 1 278 ? -1.952 6.253 28.942 1.00 89.94 278 LYS A C 1
ATOM 2248 O O . LYS A 1 278 ? -2.805 5.367 28.904 1.00 89.94 278 LYS A O 1
ATOM 2253 N N . SER A 1 279 ? -1.206 6.603 27.896 1.00 92.44 279 SER A N 1
ATOM 2254 C CA . SER A 1 279 ? -1.379 5.979 26.586 1.00 92.44 279 SER A CA 1
ATOM 2255 C C . SER A 1 279 ? -1.030 4.490 26.601 1.00 92.44 279 SER A C 1
ATOM 2257 O O . SER A 1 279 ? -0.207 4.035 27.401 1.00 92.44 279 SER A O 1
ATOM 2259 N N . PHE A 1 280 ? -1.658 3.717 25.718 1.00 94.94 280 PHE A N 1
ATOM 2260 C CA . PHE A 1 280 ? -1.396 2.287 25.550 1.00 94.94 280 PHE A CA 1
ATOM 2261 C C . PHE A 1 280 ? -1.839 1.797 24.168 1.00 94.94 280 PHE A C 1
ATOM 2263 O O . PHE A 1 280 ? -2.527 2.509 23.442 1.00 94.94 280 PHE A O 1
ATOM 2270 N N . ILE A 1 281 ? -1.443 0.573 23.819 1.00 97.38 281 ILE A N 1
ATOM 2271 C CA . ILE A 1 281 ? -1.938 -0.134 22.634 1.00 97.38 281 ILE A CA 1
ATOM 2272 C C . ILE A 1 281 ? -3.024 -1.106 23.093 1.00 97.38 281 ILE A C 1
ATOM 2274 O O . ILE A 1 281 ? -2.773 -1.939 23.967 1.00 97.38 281 ILE A O 1
ATOM 2278 N N . ALA A 1 282 ? -4.224 -0.959 22.544 1.00 97.81 282 ALA A N 1
ATOM 2279 C CA . ALA A 1 282 ? -5.377 -1.811 22.794 1.00 97.81 282 ALA A CA 1
ATOM 2280 C C . ALA A 1 282 ? -5.416 -2.977 21.796 1.00 97.81 282 ALA A C 1
ATOM 2282 O O . ALA A 1 282 ? -5.210 -2.746 20.608 1.00 97.81 282 ALA A O 1
ATOM 2283 N N . GLU A 1 283 ? -5.715 -4.191 22.262 1.00 98.25 283 GLU A N 1
ATOM 2284 C CA . GLU A 1 283 ? -5.938 -5.379 21.425 1.00 98.25 283 GLU A CA 1
ATOM 2285 C C . GLU A 1 283 ? -7.437 -5.626 21.236 1.00 98.25 283 GLU A C 1
ATOM 2287 O O . GLU A 1 283 ? -8.154 -5.950 22.184 1.00 98.25 283 GLU A O 1
ATOM 2292 N N . LEU A 1 284 ? -7.920 -5.474 20.008 1.00 98.56 284 LEU A N 1
ATOM 2293 C CA . LEU A 1 284 ? -9.303 -5.719 19.628 1.00 98.56 284 LEU A CA 1
ATOM 2294 C C . LEU A 1 284 ? -9.378 -7.093 18.972 1.00 98.56 284 LEU A C 1
ATOM 2296 O O . LEU A 1 284 ? -8.890 -7.292 17.860 1.00 98.56 284 LEU A O 1
ATOM 2300 N N . LYS A 1 285 ? -10.034 -8.024 19.659 1.00 98.31 285 LYS A N 1
ATOM 2301 C CA . LYS A 1 285 ? -10.250 -9.388 19.177 1.00 98.31 285 LYS A CA 1
ATOM 2302 C C . LYS A 1 285 ? -11.614 -9.522 18.533 1.00 98.31 285 LYS A C 1
ATOM 2304 O O . LYS A 1 285 ? -12.595 -8.977 19.043 1.00 98.31 285 LYS A O 1
ATOM 2309 N N . TYR A 1 286 ? -11.686 -10.264 17.436 1.00 98.00 286 TYR A N 1
ATOM 2310 C CA . TYR A 1 286 ? -12.953 -10.499 16.759 1.00 98.00 286 TYR A CA 1
ATOM 2311 C C . TYR A 1 286 ? -13.896 -11.334 17.631 1.00 98.00 286 TYR A C 1
ATOM 2313 O O . TYR A 1 286 ? -13.496 -12.329 18.240 1.00 98.00 286 TYR A O 1
ATOM 2321 N N . THR A 1 287 ? -15.166 -10.946 17.686 1.00 96.81 287 THR A N 1
ATOM 2322 C CA . THR A 1 287 ? -16.228 -11.664 18.404 1.00 96.81 287 THR A CA 1
ATOM 2323 C C . THR A 1 287 ? -17.271 -12.181 17.417 1.00 96.81 287 THR A C 1
ATOM 2325 O O . THR A 1 287 ? -17.263 -11.816 16.247 1.00 96.81 287 THR A O 1
ATOM 2328 N N . LYS A 1 288 ? -18.256 -12.952 17.890 1.00 93.56 288 LYS A N 1
ATOM 2329 C CA . LYS A 1 288 ? -19.406 -13.372 17.067 1.00 93.56 288 LYS A CA 1
ATOM 2330 C C . LYS A 1 288 ? -20.188 -12.217 16.410 1.00 93.56 288 LYS A C 1
ATOM 2332 O O . LYS A 1 288 ? -20.944 -12.464 15.482 1.00 93.56 288 LYS A O 1
ATOM 2337 N N . ASN A 1 289 ? -20.034 -10.989 16.914 1.00 92.44 289 ASN A N 1
ATOM 2338 C CA . ASN A 1 289 ? -20.741 -9.793 16.450 1.00 92.44 289 ASN A CA 1
ATOM 2339 C C . ASN A 1 289 ? -19.795 -8.763 15.797 1.00 92.44 289 ASN A C 1
ATOM 2341 O O . ASN A 1 289 ? -20.153 -7.592 15.705 1.00 92.44 289 ASN A O 1
ATOM 2345 N N . GLY A 1 290 ? -18.575 -9.157 15.416 1.00 96.62 290 GLY A N 1
ATOM 2346 C CA . GLY A 1 290 ? -17.542 -8.232 14.946 1.00 96.62 290 GLY A CA 1
ATOM 2347 C C . GLY A 1 290 ? -16.558 -7.808 16.039 1.00 96.62 290 GLY A C 1
ATOM 2348 O O . GLY A 1 290 ? -16.499 -8.405 17.120 1.00 96.62 290 GLY A O 1
ATOM 2349 N N . TYR A 1 291 ? -15.762 -6.778 15.763 1.00 98.44 291 TYR A N 1
ATOM 2350 C CA . TYR A 1 291 ? -14.814 -6.210 16.719 1.00 98.44 291 TYR A CA 1
ATOM 2351 C C . TYR A 1 291 ? -15.505 -5.277 17.727 1.00 98.44 291 TYR A C 1
ATOM 2353 O O . TYR A 1 291 ? -16.488 -4.609 17.390 1.00 98.44 291 TYR A O 1
ATOM 2361 N N . PRO A 1 292 ? -14.971 -5.163 18.957 1.00 98.12 2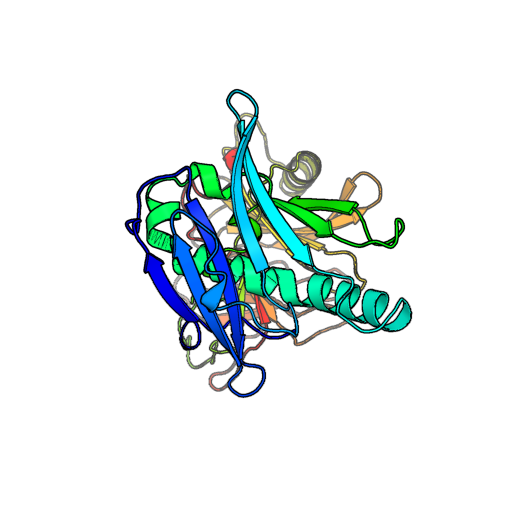92 PRO A N 1
ATOM 2362 C CA . PRO A 1 292 ? -15.424 -4.175 19.927 1.00 98.12 292 PRO A CA 1
ATOM 2363 C C . PRO A 1 292 ? -15.351 -2.746 19.377 1.00 98.12 292 PRO A C 1
ATOM 2365 O O . PRO A 1 292 ? -14.352 -2.344 18.785 1.00 98.12 292 PRO A O 1
ATOM 2368 N N . SER A 1 293 ? -16.392 -1.953 19.629 1.00 97.31 293 SER A N 1
ATOM 2369 C CA . SER A 1 293 ? -16.552 -0.623 19.028 1.00 97.31 293 SER A CA 1
ATOM 2370 C C . SER A 1 293 ? -15.688 0.481 19.640 1.00 97.31 293 SER A C 1
ATOM 2372 O O . SER A 1 293 ? -15.567 1.550 19.052 1.00 97.31 293 SER A O 1
ATOM 2374 N N . ASN A 1 294 ? -15.100 0.272 20.818 1.00 96.25 294 ASN A N 1
ATOM 2375 C CA . ASN A 1 294 ? -14.274 1.280 21.480 1.00 96.25 294 ASN A CA 1
ATOM 2376 C C . ASN A 1 294 ? -12.962 0.654 21.984 1.00 96.25 294 ASN A C 1
ATOM 2378 O O . ASN A 1 294 ? -13.014 -0.212 22.870 1.00 96.25 294 ASN A O 1
ATOM 2382 N N . PRO A 1 295 ? -11.794 1.106 21.485 1.00 96.56 295 PRO A N 1
ATOM 2383 C CA . PRO A 1 295 ? -10.492 0.564 21.867 1.00 96.56 295 PRO A CA 1
ATOM 2384 C C . PRO A 1 295 ? -10.125 0.859 23.331 1.00 96.56 295 PRO A C 1
ATOM 2386 O O . PRO A 1 295 ? -9.395 0.091 23.952 1.00 96.56 295 PRO A O 1
ATOM 2389 N N . SER A 1 296 ? -10.664 1.925 23.934 1.00 94.25 296 SER A N 1
ATOM 2390 C CA . SER A 1 296 ? -10.303 2.355 25.298 1.00 94.25 296 SER A CA 1
ATOM 2391 C C . SER A 1 296 ? -10.715 1.359 26.385 1.00 94.25 296 SER A C 1
ATOM 2393 O O . SER A 1 296 ? -10.141 1.364 27.473 1.00 94.25 296 SER A O 1
ATOM 2395 N N . GLY A 1 297 ? -11.710 0.516 26.094 1.00 94.38 297 GLY A N 1
ATOM 2396 C CA . GLY A 1 297 ? -12.195 -0.532 26.993 1.00 94.38 297 GLY A CA 1
ATOM 2397 C C . GLY A 1 297 ? -11.525 -1.894 26.802 1.00 94.38 297 GLY A C 1
ATOM 2398 O O . GLY A 1 297 ? -11.927 -2.847 27.463 1.00 94.38 297 GLY A O 1
ATOM 2399 N N . GLN A 1 298 ? -10.556 -2.013 25.890 1.00 97.31 298 GLN A N 1
ATOM 2400 C CA . GLN A 1 298 ? -9.986 -3.305 25.508 1.00 97.31 298 GLN A CA 1
ATOM 2401 C C . GLN A 1 298 ? -8.677 -3.622 26.244 1.00 97.31 298 GLN A C 1
ATOM 2403 O O . GLN A 1 298 ? -8.032 -2.716 26.789 1.00 97.31 298 GLN A O 1
ATOM 2408 N N . PRO A 1 299 ? -8.262 -4.906 26.278 1.00 97.25 299 PRO A N 1
ATOM 2409 C CA . PRO A 1 299 ? -7.002 -5.315 26.886 1.00 97.25 299 PRO A CA 1
ATOM 2410 C C . PRO A 1 299 ? -5.802 -4.542 26.334 1.00 97.25 299 PRO A C 1
ATOM 2412 O O . PRO A 1 299 ? -5.709 -4.266 25.140 1.00 97.25 299 PRO A O 1
ATOM 2415 N N . ARG A 1 300 ? -4.861 -4.207 27.221 1.00 96.69 300 ARG A N 1
ATOM 2416 C CA . ARG A 1 300 ? -3.625 -3.501 26.866 1.00 96.69 300 ARG A CA 1
ATOM 2417 C C . ARG A 1 300 ? -2.538 -4.502 26.496 1.00 96.69 300 ARG A C 1
ATOM 2419 O O . ARG A 1 300 ? -2.329 -5.462 27.241 1.00 96.69 300 ARG A O 1
ATOM 2426 N N . LEU A 1 301 ? -1.786 -4.233 25.431 1.00 96.56 301 LEU A N 1
ATOM 2427 C CA . LEU A 1 301 ? -0.563 -4.984 25.149 1.00 96.56 301 LEU A CA 1
ATOM 2428 C C . LEU A 1 301 ? 0.452 -4.778 26.273 1.00 96.56 301 LEU A C 1
ATOM 2430 O O . LEU A 1 301 ? 0.622 -3.674 26.800 1.00 96.56 301 LEU A O 1
ATOM 2434 N N . LYS A 1 302 ? 1.133 -5.864 26.634 1.00 95.94 302 LYS A N 1
ATOM 2435 C CA . LYS A 1 302 ? 2.164 -5.847 27.670 1.00 95.94 302 LYS A CA 1
ATOM 2436 C C . LYS A 1 302 ? 3.502 -5.403 27.067 1.00 95.94 302 LYS A C 1
ATOM 2438 O O . LYS A 1 302 ? 3.823 -5.829 25.954 1.00 95.94 302 LYS A O 1
ATOM 2443 N N . PRO A 1 303 ? 4.314 -4.616 27.791 1.00 95.31 303 PRO A N 1
ATOM 2444 C CA . PRO A 1 303 ? 5.711 -4.400 27.421 1.00 95.31 303 PRO A CA 1
ATOM 2445 C C . PRO A 1 303 ? 6.447 -5.735 27.222 1.00 95.31 303 PRO A C 1
ATOM 2447 O O . PRO A 1 303 ? 6.169 -6.702 27.930 1.00 95.31 303 PRO A O 1
ATOM 2450 N N . GLY A 1 304 ? 7.365 -5.785 26.258 1.00 94.38 304 GLY A N 1
ATOM 2451 C CA . GLY A 1 304 ? 8.067 -6.998 25.828 1.00 94.38 304 GLY A CA 1
ATOM 2452 C C . GLY A 1 304 ? 7.337 -7.811 24.752 1.00 94.38 304 GLY A C 1
ATOM 2453 O O . GLY A 1 304 ? 7.862 -8.824 24.305 1.00 94.38 304 GLY A O 1
ATOM 2454 N N . THR A 1 305 ? 6.143 -7.386 24.321 1.00 96.44 305 THR A N 1
ATOM 2455 C CA . THR A 1 305 ? 5.437 -8.014 23.192 1.00 96.44 305 THR A CA 1
ATOM 2456 C C . THR A 1 305 ? 6.079 -7.591 21.871 1.00 96.44 305 THR A C 1
ATOM 2458 O O . THR A 1 305 ? 6.247 -6.394 21.644 1.00 96.44 305 THR A O 1
ATOM 2461 N N . THR A 1 306 ? 6.365 -8.546 20.985 1.00 95.94 306 THR A N 1
ATOM 2462 C CA . THR A 1 306 ? 6.728 -8.281 19.582 1.00 95.94 306 THR A CA 1
ATOM 2463 C C . THR A 1 306 ? 5.501 -8.445 18.694 1.00 95.94 306 THR A C 1
ATOM 2465 O O . THR A 1 306 ? 4.819 -9.469 18.747 1.00 95.94 306 THR A O 1
ATOM 2468 N N . VAL A 1 307 ? 5.225 -7.442 17.865 1.00 95.94 307 VAL A N 1
ATOM 2469 C CA . VAL A 1 307 ? 4.090 -7.421 16.939 1.00 95.94 307 VAL A CA 1
ATOM 2470 C C . VAL A 1 307 ? 4.584 -7.657 15.518 1.00 95.94 307 VAL A C 1
ATOM 2472 O O . VAL A 1 307 ? 5.518 -7.009 15.054 1.00 95.94 307 VAL A O 1
ATOM 2475 N N . SER A 1 308 ? 3.917 -8.568 14.813 1.00 92.25 308 SER A N 1
ATOM 2476 C CA . SER A 1 308 ? 4.054 -8.754 13.366 1.00 92.25 308 SER A CA 1
ATOM 2477 C C . SER A 1 308 ? 2.698 -8.541 12.707 1.00 92.25 308 SER A C 1
ATOM 2479 O O . SER A 1 308 ? 1.680 -9.008 13.224 1.00 92.25 308 SER A O 1
ATOM 2481 N N . GLY A 1 309 ? 2.679 -7.825 11.587 1.00 93.75 309 GLY A N 1
ATOM 2482 C CA . GLY A 1 309 ? 1.434 -7.468 10.916 1.00 93.75 309 GLY A CA 1
ATOM 2483 C C . GLY A 1 309 ? 1.596 -6.332 9.917 1.00 93.75 309 GLY A C 1
ATOM 2484 O O . GLY A 1 309 ? 2.701 -6.039 9.453 1.00 93.75 309 GLY A O 1
ATOM 2485 N N . VAL A 1 310 ? 0.480 -5.678 9.611 1.00 94.00 310 VAL A N 1
ATOM 2486 C CA . VAL A 1 310 ? 0.402 -4.560 8.671 1.00 94.00 310 VAL A CA 1
ATOM 2487 C C . VAL A 1 310 ? -0.262 -3.364 9.347 1.00 94.00 310 VAL A C 1
ATOM 2489 O O . VAL A 1 310 ? -1.407 -3.442 9.785 1.00 94.00 310 VAL A O 1
ATOM 2492 N N . ALA A 1 311 ? 0.449 -2.243 9.416 1.00 95.62 311 ALA A N 1
ATOM 2493 C CA . ALA A 1 311 ? -0.111 -0.940 9.726 1.00 95.62 311 ALA A CA 1
ATOM 2494 C C . ALA A 1 311 ? -0.859 -0.410 8.499 1.00 95.62 311 ALA A C 1
ATOM 2496 O O . ALA A 1 311 ? -0.245 -0.147 7.465 1.00 95.62 311 ALA A O 1
ATOM 2497 N N . ILE A 1 312 ? -2.174 -0.267 8.613 1.00 95.75 312 ILE A N 1
ATOM 2498 C CA . ILE A 1 312 ? -3.037 0.273 7.560 1.00 95.75 312 ILE A CA 1
ATOM 2499 C C . ILE A 1 312 ? -3.214 1.781 7.736 1.00 95.75 312 ILE A C 1
ATOM 2501 O O . ILE A 1 312 ? -3.025 2.318 8.830 1.00 95.75 312 ILE A O 1
ATOM 2505 N N . ILE A 1 313 ? -3.580 2.472 6.653 1.00 94.56 313 ILE A N 1
ATOM 2506 C CA . ILE A 1 313 ? -3.671 3.938 6.604 1.00 94.56 313 ILE A CA 1
ATOM 2507 C C . ILE A 1 313 ? -2.341 4.548 7.095 1.00 94.56 313 ILE A C 1
ATOM 2509 O O . ILE A 1 313 ? -2.289 5.447 7.933 1.00 94.56 313 ILE A O 1
ATOM 2513 N N . ALA A 1 314 ? -1.231 3.995 6.598 1.00 90.06 314 ALA A N 1
ATOM 2514 C CA . ALA A 1 314 ? 0.126 4.347 7.020 1.00 90.06 314 ALA A CA 1
ATOM 2515 C C . ALA A 1 314 ? 0.664 5.650 6.397 1.00 90.06 314 ALA A C 1
ATOM 2517 O O . ALA A 1 314 ? 1.790 6.063 6.685 1.00 90.06 314 ALA A O 1
ATOM 2518 N N . ASN A 1 315 ? -0.130 6.299 5.546 1.00 82.50 315 ASN A N 1
ATOM 2519 C CA . ASN A 1 315 ? 0.210 7.590 4.966 1.00 82.50 315 ASN A CA 1
ATOM 2520 C C . ASN A 1 315 ? 0.085 8.713 6.002 1.00 82.50 315 ASN A C 1
ATOM 2522 O O . ASN A 1 315 ? -0.675 8.618 6.964 1.00 82.50 315 ASN A O 1
ATOM 2526 N N . GLU A 1 316 ? 0.757 9.833 5.743 1.00 80.38 316 GLU A N 1
ATOM 2527 C CA . GLU A 1 316 ? 0.523 11.061 6.499 1.00 80.38 316 GLU A CA 1
ATOM 2528 C C . GLU A 1 316 ? -0.947 11.485 6.352 1.00 80.38 316 GLU A C 1
ATOM 2530 O O . GLU A 1 316 ? -1.498 11.509 5.243 1.00 80.38 316 GLU A O 1
ATOM 2535 N N . ILE A 1 317 ? -1.609 11.759 7.474 1.00 80.06 317 ILE A N 1
ATOM 2536 C CA . ILE A 1 317 ? -3.007 12.187 7.508 1.00 80.06 317 ILE A CA 1
ATOM 2537 C C . ILE A 1 317 ? -3.036 13.711 7.499 1.00 80.06 317 ILE A C 1
ATOM 2539 O O . ILE A 1 317 ? -2.714 14.361 8.491 1.00 80.06 317 ILE A O 1
ATOM 2543 N N . THR A 1 318 ? -3.438 14.274 6.367 1.00 73.00 318 THR A N 1
ATOM 2544 C CA . THR A 1 318 ? -3.603 15.710 6.151 1.00 73.00 318 THR A CA 1
ATOM 2545 C C . THR A 1 318 ? -4.903 15.944 5.390 1.00 73.00 318 THR A C 1
ATOM 2547 O O . THR A 1 318 ? -5.398 15.050 4.706 1.00 73.00 318 THR A O 1
ATOM 2550 N N . ASN A 1 319 ? -5.447 17.161 5.433 1.00 59.25 319 ASN A N 1
ATOM 2551 C CA . ASN A 1 319 ? -6.695 17.471 4.722 1.00 59.25 319 ASN A CA 1
ATOM 2552 C C . ASN A 1 319 ? -6.633 17.195 3.206 1.00 59.25 319 ASN A C 1
ATOM 2554 O O . ASN A 1 319 ? -7.678 17.031 2.590 1.00 59.25 319 ASN A O 1
ATOM 2558 N N . SER A 1 320 ? -5.437 17.137 2.610 1.00 68.44 320 SER A N 1
ATOM 2559 C CA . SER A 1 320 ? -5.226 16.884 1.180 1.00 68.44 320 SER A CA 1
ATOM 2560 C C . SER A 1 320 ? -4.820 15.447 0.844 1.00 68.44 320 SER A C 1
ATOM 2562 O O . SER A 1 320 ? -4.714 15.117 -0.336 1.00 68.44 320 SER A O 1
ATOM 2564 N N . SER A 1 321 ? -4.562 14.586 1.836 1.00 78.62 321 SER A N 1
ATOM 2565 C CA . SER A 1 321 ? -4.060 13.231 1.579 1.00 78.62 321 SER A CA 1
ATOM 2566 C C . SER A 1 321 ? -5.151 12.162 1.497 1.00 78.62 321 SER A C 1
ATOM 2568 O O . SER A 1 321 ? -4.856 11.044 1.068 1.00 78.62 321 SER A O 1
ATOM 2570 N N . GLY A 1 322 ? -6.383 12.467 1.910 1.00 84.56 322 GLY A N 1
ATOM 2571 C CA . GLY A 1 322 ? -7.538 11.566 1.831 1.00 84.56 322 GLY A CA 1
ATOM 2572 C C . GLY A 1 322 ? -8.485 11.910 0.682 1.00 84.56 322 GLY A C 1
ATOM 2573 O O . GLY A 1 322 ? -8.238 12.832 -0.091 1.00 84.56 322 GLY A O 1
ATOM 2574 N N . ILE A 1 323 ? -9.578 11.159 0.570 1.00 92.25 323 ILE A N 1
ATOM 2575 C CA . ILE A 1 323 ? -10.641 11.427 -0.403 1.00 92.25 323 ILE A CA 1
ATOM 2576 C C . ILE A 1 323 ? -11.728 12.226 0.309 1.00 92.25 323 ILE A C 1
ATOM 2578 O O . ILE A 1 323 ? -12.284 11.755 1.298 1.00 92.25 323 ILE A O 1
ATOM 2582 N N . THR A 1 324 ? -12.023 13.428 -0.176 1.00 91.81 324 THR A N 1
ATOM 2583 C CA . THR A 1 324 ? -13.070 14.283 0.397 1.00 91.81 324 THR A CA 1
ATOM 2584 C C . THR A 1 324 ? -14.386 14.087 -0.344 1.00 91.81 324 THR A C 1
ATOM 2586 O O . THR A 1 324 ? -14.400 14.017 -1.579 1.00 91.81 324 THR A O 1
ATOM 2589 N N . ILE A 1 325 ? -15.476 13.997 0.417 1.00 89.69 325 ILE A N 1
ATOM 2590 C CA . ILE A 1 325 ? -16.849 13.981 -0.093 1.00 89.69 325 ILE A CA 1
ATOM 2591 C C . ILE A 1 325 ? -17.637 15.189 0.377 1.00 89.69 325 ILE A C 1
ATOM 2593 O O . ILE A 1 325 ? -17.290 15.738 1.452 1.00 89.69 325 ILE A O 1
#

Secondary structure (DSSP, 8-state):
-PPP-GGGEEEEEESS-SS--SSS-EEEEEE-TTT--EEEEEESS--GGG--TT---EEEEEEEETTEEEEEEEEE-STTSHHHHHHHHHHHHHHHHHHHHHHHHHHTHHHHHH-GGGGGSEEEEEEE-SSTTT-EEEEEEEGGGG-GGGTS---S-SEETTEEEEEEEEEPPP-S--HHHHHHHHHHHT--TTT---EEEEEEE-SSSSSS-EEEEEEESTTTEETTEEEEEEEEEETTEEEEEEEEEEE-S-EEEEEEEETTEEEEEEEEEETTEEEEEEEE--BBTBS-S-GGGSPBPPTT-EEEEEEES-S---TTTSEE-